Protein AF-A3SS49-F1 (afdb_monomer_lite)

Structure (mmCIF, N/CA/C/O backbone):
data_AF-A3SS49-F1
#
_entry.id   AF-A3SS49-F1
#
loop_
_atom_site.group_PDB
_atom_site.id
_atom_site.type_symbol
_atom_site.label_atom_id
_atom_site.label_alt_id
_atom_site.label_comp_id
_atom_site.label_asym_id
_atom_site.label_entity_id
_atom_site.label_seq_id
_atom_site.pdbx_PDB_ins_code
_atom_site.Cartn_x
_atom_site.Cartn_y
_atom_site.Cartn_z
_atom_site.occupancy
_atom_site.B_iso_or_equiv
_atom_site.auth_seq_id
_atom_site.auth_comp_id
_atom_site.auth_asym_id
_atom_site.auth_atom_id
_atom_site.pdbx_PDB_model_num
ATOM 1 N N . MET A 1 1 ? -11.926 -52.024 57.252 1.00 38.97 1 MET A N 1
ATOM 2 C CA . MET A 1 1 ? -12.610 -52.133 55.948 1.00 38.97 1 MET A CA 1
ATOM 3 C C . MET A 1 1 ? -13.046 -50.718 55.589 1.00 38.97 1 MET A C 1
ATOM 5 O O . MET A 1 1 ? -14.113 -50.313 56.011 1.00 38.97 1 MET A O 1
ATOM 9 N N . THR A 1 2 ? -12.132 -49.807 55.245 1.00 39.81 2 THR A N 1
ATOM 10 C CA . THR A 1 2 ? -11.287 -49.697 54.032 1.00 39.81 2 THR A CA 1
ATOM 11 C C . THR A 1 2 ? -12.094 -49.222 52.824 1.00 39.81 2 THR A C 1
ATOM 13 O O . THR A 1 2 ? -13.063 -49.885 52.478 1.00 39.81 2 THR A O 1
ATOM 16 N N . GLN A 1 3 ? -11.592 -48.141 52.202 1.00 39.91 3 GLN A N 1
ATOM 17 C CA . GLN A 1 3 ? -12.079 -47.348 51.053 1.00 39.91 3 GLN A CA 1
ATOM 18 C C . GLN A 1 3 ? -12.783 -46.056 51.498 1.00 39.91 3 GLN A C 1
ATOM 20 O O . GLN A 1 3 ? -13.995 -46.010 51.639 1.00 39.91 3 GLN A O 1
ATOM 25 N N . ALA A 1 4 ? -12.079 -45.000 51.927 1.00 41.31 4 ALA A N 1
ATOM 26 C CA . ALA A 1 4 ? -10.954 -44.316 51.272 1.00 41.31 4 ALA A CA 1
ATOM 27 C C . ALA A 1 4 ? -11.279 -43.936 49.818 1.00 41.31 4 ALA A C 1
ATOM 29 O O . ALA A 1 4 ? -11.157 -44.760 48.924 1.00 41.31 4 ALA A O 1
ATOM 30 N N . GLN A 1 5 ? -11.723 -42.684 49.659 1.00 47.34 5 GLN A N 1
ATOM 31 C CA . GLN A 1 5 ? -11.405 -41.768 48.561 1.00 47.34 5 GLN A CA 1
ATOM 32 C C . GLN A 1 5 ? -11.129 -42.408 47.190 1.00 47.34 5 GLN A C 1
ATOM 34 O O . GLN A 1 5 ? -9.984 -42.666 46.842 1.00 47.34 5 GLN A O 1
ATOM 39 N N . GLU A 1 6 ? -12.162 -42.495 46.359 1.00 45.25 6 GLU A N 1
ATOM 40 C CA . GLU A 1 6 ? -12.013 -42.295 44.914 1.00 45.25 6 GLU A CA 1
ATOM 41 C C . GLU A 1 6 ? -12.809 -41.046 44.517 1.00 45.25 6 GLU A C 1
ATOM 43 O O . GLU A 1 6 ? -13.725 -41.070 43.701 1.00 45.25 6 GLU A O 1
ATOM 48 N N . THR A 1 7 ? -12.439 -39.900 45.095 1.00 47.12 7 THR A N 1
ATOM 49 C CA . THR A 1 7 ? -12.429 -38.691 44.271 1.00 47.12 7 THR A CA 1
ATOM 50 C C . THR A 1 7 ? -11.248 -38.923 43.351 1.00 47.12 7 THR A C 1
ATOM 52 O O . THR A 1 7 ? -10.110 -38.703 43.760 1.00 47.12 7 THR A O 1
ATOM 55 N N . ALA A 1 8 ? -11.505 -39.532 42.191 1.00 48.09 8 ALA A N 1
ATOM 56 C CA . ALA A 1 8 ? -10.511 -39.654 41.146 1.00 48.09 8 ALA A CA 1
ATOM 57 C C . ALA A 1 8 ? -9.900 -38.266 40.981 1.00 48.09 8 ALA A C 1
ATOM 59 O O . ALA A 1 8 ? -10.594 -37.310 40.631 1.00 48.09 8 ALA A O 1
ATOM 60 N N . ASP A 1 9 ? -8.638 -38.176 41.381 1.00 51.44 9 ASP A N 1
ATOM 61 C CA . ASP A 1 9 ? -7.776 -37.025 41.250 1.00 51.44 9 ASP A CA 1
ATOM 62 C C . ASP A 1 9 ? -7.779 -36.694 39.761 1.00 51.44 9 ASP A C 1
ATOM 64 O O . ASP A 1 9 ? -7.105 -37.337 38.953 1.00 51.44 9 ASP A O 1
ATOM 68 N N . GLN A 1 10 ? -8.669 -35.784 39.365 1.00 55.31 10 GLN A N 1
ATOM 69 C CA . GLN A 1 10 ? -8.680 -35.231 38.030 1.00 55.31 10 GLN A CA 1
ATOM 70 C C . GLN A 1 10 ? -7.446 -34.344 38.014 1.00 55.31 10 GLN A C 1
ATOM 72 O O . GLN A 1 10 ? -7.515 -33.162 38.335 1.00 55.31 10 GLN A O 1
ATOM 77 N N . VAL A 1 11 ? -6.293 -34.970 37.765 1.00 59.56 11 VAL A N 1
ATOM 78 C CA . VAL A 1 11 ? -5.015 -34.302 37.586 1.00 59.56 11 VAL A CA 1
ATOM 79 C C . VAL A 1 11 ? -5.276 -33.240 36.532 1.00 59.56 11 VAL A C 1
ATOM 81 O O . VAL A 1 11 ? -5.450 -33.557 35.354 1.00 59.56 11 VAL A O 1
ATOM 84 N N . VAL A 1 12 ? -5.388 -31.987 36.972 1.00 61.78 12 VAL A N 1
ATOM 85 C CA . VAL A 1 12 ? -5.522 -30.835 36.089 1.00 61.78 12 VAL A CA 1
ATOM 86 C C . VAL A 1 12 ? -4.181 -30.718 35.378 1.00 61.78 12 VAL A C 1
ATOM 88 O O . VAL A 1 12 ? -3.254 -30.055 35.840 1.00 61.78 12 VAL A O 1
ATOM 91 N N . LEU A 1 13 ? -4.050 -31.443 34.268 1.00 59.03 13 LEU A N 1
ATOM 92 C CA . LEU A 1 13 ? -2.977 -31.296 33.298 1.00 59.03 13 LEU A CA 1
ATOM 93 C C . LEU A 1 13 ? -3.238 -29.986 32.556 1.00 59.03 13 LEU A C 1
ATOM 95 O O . LEU A 1 13 ? -3.796 -29.969 31.469 1.00 59.03 13 LEU A O 1
ATOM 99 N N . ALA A 1 14 ? -2.879 -28.895 33.231 1.00 66.00 14 ALA A N 1
ATOM 100 C CA . ALA A 1 14 ? -2.646 -27.572 32.679 1.00 66.00 14 ALA A CA 1
ATOM 101 C C . ALA A 1 14 ? -3.741 -27.070 31.705 1.00 66.00 14 ALA A C 1
ATOM 103 O O . ALA A 1 14 ? -3.552 -26.962 30.494 1.00 66.00 14 ALA A O 1
ATOM 104 N N . GLU A 1 15 ? -4.905 -26.742 32.266 1.00 65.25 15 GLU A N 1
ATOM 105 C CA . GLU A 1 15 ? -6.020 -26.121 31.547 1.00 65.25 15 GLU A CA 1
ATOM 106 C C . GLU A 1 15 ? -5.606 -24.734 31.021 1.00 65.25 15 GLU A C 1
ATOM 108 O O . GLU A 1 15 ? -5.130 -23.886 31.778 1.00 65.25 15 GLU A O 1
ATOM 113 N N . GLY A 1 16 ? -5.735 -24.519 29.709 1.00 67.50 16 GLY A N 1
ATOM 114 C CA . GLY A 1 16 ? -5.328 -23.274 29.051 1.00 67.50 16 GLY A CA 1
ATOM 115 C C . GLY A 1 16 ? -3.843 -23.173 28.675 1.00 67.50 16 GLY A C 1
ATOM 116 O O . GLY A 1 16 ? -3.403 -22.086 28.318 1.00 67.50 16 GLY A O 1
ATOM 117 N N . VAL A 1 17 ? -3.061 -24.264 28.717 1.00 68.38 17 VAL A N 1
ATOM 118 C CA . VAL A 1 17 ? -1.682 -24.257 28.171 1.00 68.38 17 VAL A CA 1
ATOM 119 C C . VAL A 1 17 ? -1.652 -24.101 26.652 1.00 68.38 17 VAL A C 1
ATOM 121 O O . VAL A 1 17 ? -0.745 -23.453 26.135 1.00 68.38 17 VAL A O 1
ATOM 124 N N . ASP A 1 18 ? -2.660 -24.631 25.958 1.00 74.44 18 ASP A N 1
ATOM 125 C CA . ASP A 1 18 ? -2.808 -24.493 24.503 1.00 74.44 18 ASP A CA 1
ATOM 126 C C . ASP A 1 18 ? -3.556 -23.204 24.096 1.00 74.44 18 ASP A C 1
ATOM 128 O O . ASP A 1 18 ? -3.700 -22.917 22.907 1.00 74.44 18 ASP A O 1
ATOM 132 N N . GLU A 1 19 ? -4.034 -22.411 25.064 1.00 75.06 19 GLU A N 1
ATOM 133 C CA . GLU A 1 19 ? -4.675 -21.118 24.803 1.00 75.06 19 GLU A CA 1
ATOM 134 C C . GLU A 1 19 ? -3.595 -20.046 24.624 1.00 75.06 19 GLU A C 1
ATOM 136 O O . GLU A 1 19 ? -3.079 -19.469 25.586 1.00 75.06 19 GLU A O 1
ATOM 141 N N . GLU A 1 20 ? -3.236 -19.767 23.371 1.00 73.88 20 GLU A N 1
ATOM 142 C CA . GLU A 1 20 ? -2.313 -18.679 23.064 1.00 73.88 20 GLU A CA 1
ATOM 143 C C . GLU A 1 20 ? -2.928 -17.328 23.479 1.00 73.88 20 GLU A C 1
ATOM 145 O O . GLU A 1 20 ? -4.015 -16.958 23.011 1.00 73.88 20 GLU A O 1
ATOM 150 N N . PRO A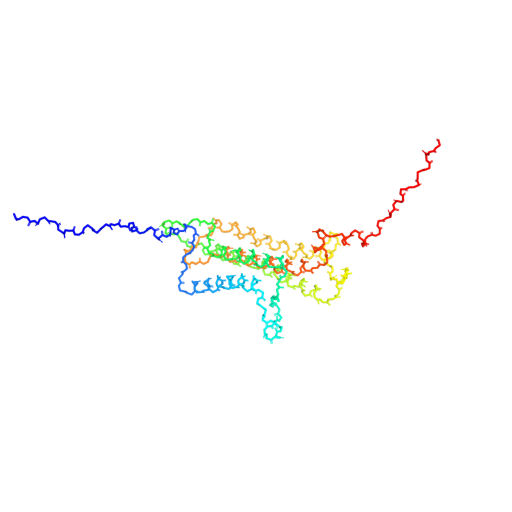 1 21 ? -2.251 -16.546 24.340 1.00 77.12 21 PRO A N 1
ATOM 151 C CA . PRO A 1 21 ? -2.781 -15.273 24.794 1.00 77.12 21 PRO A CA 1
ATOM 152 C C . PRO A 1 21 ? -2.907 -14.309 23.615 1.00 77.12 21 PRO A C 1
ATOM 154 O O . PRO A 1 21 ? -1.923 -13.916 22.991 1.00 77.12 21 PRO A O 1
ATOM 157 N N . VAL A 1 22 ? -4.141 -13.887 23.334 1.00 81.12 22 VAL A N 1
ATOM 158 C CA . VAL A 1 22 ? -4.424 -12.937 22.255 1.00 81.12 22 VAL A CA 1
ATOM 159 C C . VAL A 1 22 ? -3.759 -11.596 22.553 1.00 81.12 22 VAL A C 1
ATOM 161 O O . VAL A 1 22 ? -3.970 -10.990 23.607 1.00 81.12 22 VAL A O 1
ATOM 164 N N . GLU A 1 23 ? -3.028 -11.069 21.576 1.00 87.38 23 GLU A N 1
ATOM 165 C CA . GLU A 1 23 ? -2.333 -9.801 21.706 1.00 87.38 23 GLU A CA 1
ATOM 166 C C . GLU A 1 23 ? -3.324 -8.655 21.941 1.00 87.38 23 GLU A C 1
ATOM 168 O O . GLU A 1 23 ? -4.377 -8.529 21.301 1.00 87.38 23 GLU A O 1
ATOM 173 N N . ARG A 1 24 ? -2.975 -7.761 22.866 1.00 87.56 24 ARG A N 1
ATOM 174 C CA . ARG A 1 24 ? -3.876 -6.701 23.336 1.00 87.56 24 ARG A CA 1
ATOM 175 C C . ARG A 1 24 ? -4.175 -5.623 22.282 1.00 87.56 24 ARG A C 1
ATOM 177 O O . ARG A 1 24 ? -5.122 -4.860 22.446 1.00 87.56 24 ARG A O 1
ATOM 184 N N . ASN A 1 25 ? -3.406 -5.560 21.195 1.00 90.06 25 ASN A N 1
ATOM 185 C CA . ASN A 1 25 ? -3.652 -4.695 20.035 1.00 90.06 25 ASN A CA 1
ATOM 186 C C . ASN A 1 25 ? -4.175 -5.459 18.800 1.00 90.06 25 ASN A C 1
ATOM 188 O O . ASN A 1 25 ? -4.427 -4.839 17.766 1.00 90.06 25 ASN A O 1
ATOM 192 N N . ARG A 1 26 ? -4.361 -6.782 18.882 1.00 91.38 26 ARG A N 1
ATOM 193 C CA . ARG A 1 26 ? -4.929 -7.579 17.790 1.00 91.38 26 ARG A CA 1
ATOM 194 C C . ARG A 1 26 ? -6.439 -7.394 17.711 1.00 91.38 26 ARG A C 1
ATOM 196 O O . ARG A 1 26 ? -7.149 -7.460 18.724 1.00 91.38 26 ARG A O 1
ATOM 203 N N . ARG A 1 27 ? -6.939 -7.187 16.494 1.00 91.12 27 ARG A N 1
ATOM 204 C CA . ARG A 1 27 ? -8.372 -7.127 16.202 1.00 91.12 27 ARG A CA 1
ATOM 205 C C . ARG A 1 27 ? -9.001 -8.509 16.211 1.00 91.12 27 ARG A C 1
ATOM 207 O O . ARG A 1 27 ? -8.418 -9.486 15.749 1.00 91.12 27 ARG A O 1
ATOM 214 N N . LEU A 1 28 ? -10.232 -8.554 16.702 1.00 90.81 28 LEU A N 1
ATOM 215 C CA . LEU A 1 28 ? -11.052 -9.756 16.778 1.00 90.81 28 LEU A CA 1
ATOM 216 C C . LEU A 1 28 ? -12.287 -9.537 15.914 1.00 90.81 28 LEU A C 1
ATOM 218 O O . LEU A 1 28 ? -13.320 -9.052 16.373 1.00 90.81 28 LEU A O 1
ATOM 222 N N . PHE A 1 29 ? -12.131 -9.816 14.623 1.00 89.69 29 PHE A N 1
ATOM 223 C CA . PHE A 1 29 ? -13.201 -9.666 13.648 1.00 89.69 29 PHE A CA 1
ATOM 224 C C . PHE A 1 29 ? -14.286 -10.721 13.843 1.00 89.69 29 PHE A C 1
ATOM 226 O O . PHE A 1 29 ? -14.007 -11.864 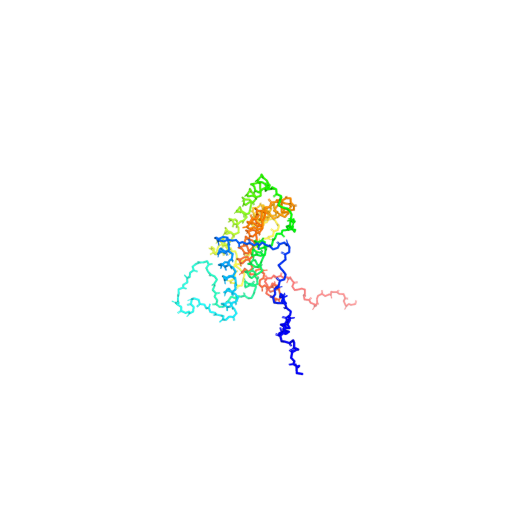14.194 1.00 89.69 29 PHE A O 1
ATOM 233 N N . THR A 1 30 ? -15.526 -10.342 13.550 1.00 88.12 30 THR A N 1
ATOM 234 C CA . THR A 1 30 ? -16.684 -11.237 13.586 1.00 88.12 30 THR A CA 1
ATOM 235 C C . THR A 1 30 ? -17.416 -11.203 12.246 1.00 88.12 30 THR A C 1
ATOM 237 O O . THR A 1 30 ? -17.320 -10.242 11.479 1.00 88.12 30 THR A O 1
ATOM 240 N N . ASN A 1 31 ? -18.184 -12.251 11.943 1.00 90.81 31 ASN A N 1
ATOM 241 C CA . ASN A 1 31 ? -19.064 -12.301 10.772 1.00 90.81 31 ASN A CA 1
ATOM 242 C C . ASN A 1 31 ? -18.322 -12.063 9.433 1.00 90.81 31 ASN A C 1
ATOM 244 O O . ASN A 1 31 ? -17.385 -12.774 9.077 1.00 90.81 31 ASN A O 1
ATOM 248 N N . LYS A 1 32 ? -18.759 -11.058 8.661 1.00 91.12 32 LYS A N 1
ATOM 249 C CA . LYS A 1 32 ? -18.263 -10.767 7.308 1.00 91.12 32 LYS A CA 1
ATOM 250 C C . LYS A 1 32 ? -16.843 -10.199 7.292 1.00 91.12 32 LYS A C 1
ATOM 252 O O . LYS A 1 32 ? -16.099 -10.501 6.365 1.00 91.12 32 LYS A O 1
ATOM 257 N N . SER A 1 33 ? -16.461 -9.390 8.286 1.00 87.75 33 SER A N 1
ATOM 258 C CA . SER A 1 33 ? -15.097 -8.846 8.355 1.00 87.75 33 SER A CA 1
ATOM 259 C C . SER A 1 33 ? -14.083 -9.953 8.630 1.00 87.75 33 SER A C 1
ATOM 261 O O . SER A 1 33 ? -13.007 -9.939 8.041 1.00 87.75 33 SER A O 1
ATOM 263 N N . TYR A 1 34 ? -14.460 -10.960 9.424 1.00 90.25 34 TYR A N 1
ATOM 264 C CA . TYR A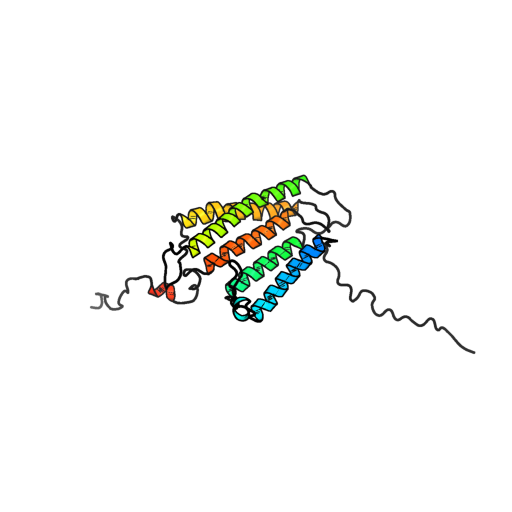 1 34 ? -13.655 -12.165 9.611 1.00 90.25 34 TYR A CA 1
ATOM 265 C C . TYR A 1 34 ? -13.452 -12.910 8.288 1.00 90.25 34 TYR A C 1
ATOM 267 O O . TYR A 1 34 ? -12.314 -13.175 7.914 1.00 90.25 34 TYR A O 1
ATOM 275 N N . LEU A 1 35 ? -14.531 -13.176 7.543 1.00 92.44 35 LEU A N 1
ATOM 276 C CA . LEU A 1 35 ? -14.439 -13.872 6.255 1.00 92.44 35 LEU A CA 1
ATOM 277 C C . LEU A 1 35 ? -13.562 -13.112 5.248 1.00 92.44 35 LEU A C 1
ATOM 279 O O . LEU A 1 35 ? -12.772 -13.723 4.536 1.00 92.44 35 LEU A O 1
ATOM 283 N N . PHE A 1 36 ? -13.675 -11.783 5.209 1.00 93.31 36 PHE A N 1
ATOM 284 C CA . PHE A 1 36 ? -12.847 -10.934 4.355 1.00 93.31 36 PHE A CA 1
ATOM 285 C C . PHE A 1 36 ? -11.355 -11.052 4.693 1.00 93.31 36 PHE A C 1
ATOM 287 O O . PHE A 1 36 ? -10.536 -11.283 3.806 1.00 93.31 36 PHE A O 1
ATOM 294 N N . VAL A 1 37 ? -10.997 -10.937 5.974 1.00 92.69 37 VAL A N 1
ATOM 295 C CA . VAL A 1 37 ? -9.599 -11.047 6.417 1.00 92.69 37 VAL A CA 1
ATOM 296 C C . VAL A 1 37 ? -9.065 -12.456 6.206 1.00 92.69 37 VAL A C 1
ATOM 298 O O . VAL A 1 37 ? -7.947 -12.606 5.722 1.00 92.69 37 VAL A O 1
ATOM 301 N N . ALA A 1 38 ? -9.871 -13.479 6.499 1.00 93.06 38 ALA A N 1
ATOM 302 C CA . ALA A 1 38 ? -9.527 -14.868 6.229 1.00 93.06 38 ALA A CA 1
ATOM 303 C C . ALA A 1 38 ? -9.237 -15.079 4.738 1.00 93.06 38 ALA A C 1
ATOM 305 O O . ALA A 1 38 ? -8.199 -15.634 4.400 1.00 93.06 38 ALA A O 1
ATOM 306 N N . ALA A 1 39 ? -10.080 -14.556 3.842 1.00 93.94 39 ALA A N 1
ATOM 307 C CA . ALA A 1 39 ? -9.873 -14.669 2.401 1.00 93.94 39 ALA A CA 1
ATOM 308 C C . ALA A 1 39 ? -8.563 -14.011 1.935 1.00 93.94 39 ALA A C 1
ATOM 310 O O . ALA A 1 39 ? -7.817 -14.618 1.166 1.00 93.94 39 ALA A O 1
ATOM 311 N N . ILE A 1 40 ? -8.242 -12.802 2.414 1.00 93.38 40 ILE A N 1
ATOM 312 C CA . ILE A 1 40 ? -6.982 -12.128 2.052 1.00 93.38 40 ILE A CA 1
ATOM 313 C C . ILE A 1 40 ? -5.777 -12.856 2.660 1.00 93.38 40 ILE A C 1
ATOM 315 O O . ILE A 1 40 ? -4.766 -13.015 1.981 1.00 93.38 40 ILE A O 1
ATOM 319 N N . ALA A 1 41 ? -5.872 -13.346 3.899 1.00 93.50 41 ALA A N 1
ATOM 320 C CA . ALA A 1 41 ? -4.814 -14.136 4.528 1.00 93.50 41 ALA A CA 1
ATOM 321 C C . ALA A 1 41 ? -4.567 -15.454 3.777 1.00 93.50 41 ALA A C 1
ATOM 323 O O . ALA A 1 41 ? -3.419 -15.812 3.516 1.00 93.50 41 ALA A O 1
ATOM 324 N N . THR A 1 42 ? -5.633 -16.136 3.351 1.00 93.56 42 THR A N 1
ATOM 325 C CA . THR A 1 42 ? -5.542 -17.310 2.480 1.00 93.56 42 THR A CA 1
ATOM 326 C C . THR A 1 42 ? -4.886 -16.950 1.153 1.00 93.56 42 THR A C 1
ATOM 328 O O . THR A 1 42 ? -3.967 -17.646 0.740 1.00 93.56 42 THR A O 1
ATOM 331 N N . LEU A 1 43 ? -5.278 -15.851 0.502 1.00 90.31 43 LEU A N 1
ATOM 332 C CA . LEU A 1 43 ? -4.657 -15.410 -0.751 1.00 90.31 43 LEU A CA 1
ATOM 333 C C . LEU A 1 43 ? -3.164 -15.087 -0.577 1.00 90.31 43 LEU A C 1
ATOM 335 O O . LEU A 1 43 ? -2.342 -15.444 -1.423 1.00 90.31 43 LEU A O 1
ATOM 339 N N . TYR A 1 44 ? -2.799 -14.450 0.533 1.00 91.38 44 TYR A N 1
ATOM 340 C CA . TYR A 1 44 ? -1.413 -14.163 0.887 1.00 91.38 44 TYR A CA 1
ATOM 341 C C . TYR A 1 44 ? -0.606 -15.455 1.074 1.00 91.38 44 TYR A C 1
ATOM 343 O O . TYR A 1 44 ? 0.452 -15.609 0.460 1.00 91.38 44 TYR A O 1
ATOM 351 N N . ALA A 1 45 ? -1.129 -16.425 1.828 1.00 90.25 45 ALA A N 1
ATOM 352 C CA . ALA A 1 45 ? -0.504 -17.736 2.006 1.00 90.25 45 ALA A CA 1
ATOM 353 C C . ALA A 1 45 ? -0.403 -18.517 0.682 1.00 90.25 45 ALA A C 1
ATOM 355 O O . ALA A 1 45 ? 0.647 -19.074 0.364 1.00 90.25 45 ALA A O 1
ATOM 356 N N . LEU A 1 46 ? -1.456 -18.493 -0.141 1.00 86.81 46 LEU A N 1
ATOM 357 C CA . LEU A 1 46 ? -1.450 -19.088 -1.478 1.00 86.81 46 LEU A CA 1
ATOM 358 C C . LEU A 1 46 ? -0.369 -18.467 -2.356 1.00 86.81 46 LEU A C 1
ATOM 360 O O . LEU A 1 46 ? 0.331 -19.196 -3.045 1.00 86.81 46 LEU A O 1
ATOM 364 N N . THR A 1 47 ? -0.173 -17.150 -2.292 1.00 84.00 47 THR A N 1
ATOM 365 C CA . THR A 1 47 ? 0.894 -16.475 -3.045 1.00 84.00 47 THR A CA 1
ATOM 366 C C . THR A 1 47 ? 2.275 -17.025 -2.677 1.00 84.00 47 THR A C 1
ATOM 368 O O . THR A 1 47 ? 3.104 -17.201 -3.563 1.00 84.00 47 THR A O 1
ATOM 371 N N . HIS A 1 48 ? 2.521 -17.370 -1.407 1.00 83.62 48 HIS A N 1
ATOM 372 C CA . HIS A 1 48 ? 3.784 -18.004 -0.997 1.00 83.62 48 HIS A CA 1
ATOM 373 C C . HIS A 1 48 ? 3.928 -19.389 -1.602 1.00 83.62 48 HIS A C 1
ATOM 375 O O . HIS A 1 48 ? 4.959 -19.702 -2.191 1.00 83.62 48 HIS A O 1
ATOM 381 N N . MET A 1 49 ? 2.885 -20.207 -1.469 1.00 82.88 49 MET A N 1
ATOM 382 C CA . MET A 1 49 ? 2.899 -21.575 -1.971 1.00 82.88 49 MET A CA 1
ATOM 383 C C . MET A 1 49 ? 3.067 -21.592 -3.490 1.00 82.88 49 MET A C 1
ATOM 385 O O . MET A 1 49 ? 3.946 -22.275 -3.997 1.00 82.88 49 MET A O 1
ATOM 389 N N . ILE A 1 50 ? 2.288 -20.801 -4.222 1.00 78.12 50 ILE A N 1
ATOM 390 C CA . ILE A 1 50 ? 2.322 -20.743 -5.686 1.00 78.12 50 ILE A CA 1
ATOM 391 C C . ILE A 1 50 ? 3.676 -20.223 -6.180 1.00 78.12 50 ILE A C 1
ATOM 393 O O . ILE A 1 50 ? 4.270 -20.831 -7.070 1.00 78.12 50 ILE A O 1
ATOM 397 N N . ALA A 1 51 ? 4.196 -19.148 -5.577 1.00 71.00 51 ALA A N 1
ATOM 398 C CA . ALA A 1 51 ? 5.468 -18.564 -5.991 1.00 71.00 51 ALA A CA 1
ATOM 399 C C . ALA A 1 51 ? 6.658 -19.496 -5.730 1.00 71.00 51 ALA A C 1
ATOM 401 O O . ALA A 1 51 ? 7.521 -19.631 -6.593 1.00 71.00 51 ALA A O 1
ATOM 402 N N . LEU A 1 52 ? 6.696 -20.160 -4.569 1.00 68.69 52 LEU A N 1
ATOM 403 C CA . LEU A 1 52 ? 7.789 -21.066 -4.201 1.00 68.69 52 LEU A CA 1
ATOM 404 C C . LEU A 1 52 ? 7.728 -22.404 -4.949 1.00 68.69 52 LEU A C 1
ATOM 406 O O . LEU A 1 52 ? 8.771 -22.991 -5.217 1.00 68.69 52 LEU A O 1
ATOM 410 N N . ASN A 1 53 ? 6.530 -22.876 -5.312 1.00 70.38 53 ASN A N 1
ATOM 411 C CA . ASN A 1 53 ? 6.345 -24.116 -6.075 1.00 70.38 53 ASN A CA 1
ATOM 412 C C . ASN A 1 53 ? 6.334 -23.895 -7.601 1.00 70.38 53 ASN A C 1
ATOM 414 O O . ASN A 1 53 ? 6.166 -24.854 -8.350 1.00 70.38 53 ASN A O 1
ATOM 418 N N . GLY A 1 54 ? 6.499 -22.652 -8.074 1.00 63.03 54 GLY A N 1
ATOM 419 C CA . GLY A 1 54 ? 6.587 -22.325 -9.501 1.00 63.03 54 GLY A CA 1
ATOM 420 C C . GLY A 1 54 ? 5.319 -22.633 -10.305 1.00 63.03 54 GLY A C 1
ATOM 421 O O . GLY A 1 54 ? 5.396 -22.836 -11.513 1.00 63.03 54 GLY A O 1
ATOM 422 N N . VAL A 1 55 ? 4.152 -22.693 -9.657 1.00 64.44 55 VAL A N 1
ATOM 423 C CA . VAL A 1 55 ? 2.897 -23.058 -10.327 1.00 64.44 55 VAL A CA 1
ATOM 424 C C . VAL A 1 55 ? 2.392 -21.862 -11.130 1.00 64.44 55 VAL A C 1
ATOM 426 O O . VAL A 1 55 ? 1.891 -20.887 -10.576 1.00 64.44 55 VAL A O 1
ATOM 429 N N . SER A 1 56 ? 2.512 -21.926 -12.453 1.00 64.69 56 SER A N 1
ATOM 430 C CA . SER A 1 56 ? 2.036 -20.875 -13.350 1.00 64.69 56 SER A CA 1
ATOM 431 C C . SER A 1 56 ? 0.746 -21.287 -14.038 1.00 64.69 56 SER A C 1
ATOM 433 O O . SER A 1 56 ? 0.688 -22.300 -14.735 1.00 64.69 56 SER A O 1
ATOM 435 N N . ILE A 1 57 ? -0.287 -20.450 -13.912 1.00 64.38 57 ILE A N 1
ATOM 436 C CA . ILE A 1 57 ? -1.543 -20.613 -14.660 1.00 64.38 57 ILE A CA 1
ATOM 437 C C . ILE A 1 57 ? -1.251 -20.628 -16.164 1.00 64.38 57 ILE A C 1
ATOM 439 O O . ILE A 1 57 ? -1.858 -21.406 -16.897 1.00 64.38 57 ILE A O 1
ATOM 443 N N . ARG A 1 58 ? -0.275 -19.832 -16.619 1.00 60.31 58 ARG A N 1
ATOM 444 C CA . ARG A 1 58 ? 0.163 -19.808 -18.016 1.00 60.31 58 ARG A CA 1
ATOM 445 C C . ARG A 1 58 ? 0.776 -21.140 -18.445 1.00 60.31 58 ARG A C 1
ATOM 447 O O . ARG A 1 58 ? 0.439 -21.616 -19.522 1.00 60.31 58 ARG A O 1
ATOM 454 N N . ASP A 1 59 ? 1.622 -21.745 -17.617 1.00 64.69 59 ASP A N 1
ATOM 455 C CA . ASP A 1 59 ? 2.294 -23.002 -17.974 1.00 64.69 59 ASP A CA 1
ATOM 456 C C . ASP A 1 59 ? 1.316 -24.182 -17.986 1.00 64.69 59 ASP A C 1
ATOM 458 O O . ASP A 1 59 ? 1.479 -25.117 -18.763 1.00 64.69 59 ASP A O 1
ATOM 462 N N . TRP A 1 60 ? 0.272 -24.127 -17.155 1.00 65.38 60 TRP A N 1
ATOM 463 C CA . TRP A 1 60 ? -0.732 -25.190 -17.066 1.00 65.38 60 TRP A CA 1
ATOM 464 C C . TRP A 1 60 ? -1.890 -25.037 -18.054 1.00 65.38 60 TRP A C 1
ATOM 466 O O . TRP A 1 60 ? -2.451 -26.036 -18.494 1.00 65.38 60 TRP A O 1
ATOM 476 N N . THR A 1 61 ? -2.280 -23.805 -18.392 1.00 67.94 61 THR A N 1
ATOM 477 C CA . THR A 1 61 ? -3.504 -23.539 -19.176 1.00 67.94 61 THR A CA 1
ATOM 478 C C . THR A 1 61 ? -3.248 -22.823 -20.499 1.00 67.94 61 THR A C 1
ATOM 480 O O . THR A 1 61 ? -4.143 -22.749 -21.334 1.00 67.94 61 THR A O 1
ATOM 483 N N . GLY A 1 62 ? -2.052 -22.265 -20.707 1.00 65.50 62 GLY A N 1
ATOM 484 C CA . GLY A 1 62 ? -1.729 -21.425 -21.865 1.00 65.50 62 GLY A CA 1
ATOM 485 C C . GLY A 1 62 ? -2.399 -20.044 -21.858 1.00 65.50 62 GLY A C 1
ATOM 486 O O . GLY A 1 62 ? -2.145 -19.241 -22.755 1.00 65.50 62 GLY A O 1
ATOM 487 N N . ILE A 1 63 ? -3.232 -19.735 -20.857 1.00 68.88 63 ILE A N 1
ATOM 488 C CA . ILE A 1 63 ? -3.984 -18.479 -20.769 1.00 68.88 63 ILE A CA 1
ATOM 489 C C . ILE A 1 63 ? -3.116 -17.410 -20.099 1.00 68.88 63 ILE A C 1
ATOM 491 O O . ILE A 1 63 ? -2.618 -17.594 -18.988 1.00 68.88 63 ILE A O 1
ATOM 495 N N . ASN A 1 64 ? -2.956 -16.266 -20.770 1.00 63.12 64 ASN A N 1
ATOM 496 C CA . ASN A 1 64 ? -2.306 -15.086 -20.207 1.00 63.12 64 ASN A CA 1
ATOM 497 C C . ASN A 1 64 ? -3.374 -14.104 -19.717 1.00 63.12 64 ASN A C 1
ATOM 499 O O . ASN A 1 64 ? -4.104 -13.529 -20.524 1.00 63.12 64 ASN A O 1
ATOM 503 N N . ILE A 1 65 ? -3.475 -13.931 -18.401 1.00 64.44 65 ILE A N 1
ATOM 504 C CA . ILE A 1 65 ? -4.403 -12.978 -17.794 1.00 64.44 65 ILE A CA 1
ATOM 505 C C . ILE A 1 65 ? -3.642 -11.661 -17.586 1.00 64.44 65 ILE A C 1
ATOM 507 O O . ILE A 1 65 ? -2.681 -11.641 -16.811 1.00 64.44 65 ILE A O 1
ATOM 511 N N . PRO A 1 66 ? -4.051 -10.559 -18.243 1.00 60.97 66 PRO A N 1
ATOM 512 C CA . PRO A 1 66 ? -3.445 -9.252 -18.018 1.00 60.97 66 PRO A CA 1
ATOM 513 C C . PRO A 1 66 ? -3.496 -8.888 -16.530 1.00 60.97 66 PRO A C 1
ATOM 515 O O . PRO A 1 66 ? -4.499 -9.152 -15.872 1.00 60.97 66 PRO A O 1
ATOM 518 N N . LEU A 1 67 ? -2.438 -8.253 -16.013 1.00 60.34 67 LEU A N 1
ATOM 519 C CA . LEU A 1 67 ? -2.296 -7.816 -14.612 1.00 60.34 67 LEU A CA 1
ATOM 520 C C . LEU A 1 67 ? -2.003 -8.925 -13.579 1.00 60.34 67 LEU A C 1
ATOM 522 O O . LEU A 1 67 ? -1.641 -8.590 -12.451 1.00 60.34 67 LEU A O 1
ATOM 526 N N . LEU A 1 68 ? -2.097 -10.217 -13.928 1.00 60.81 68 LEU A N 1
ATOM 527 C CA . LEU A 1 68 ? -1.635 -11.281 -13.030 1.00 60.81 68 LEU A CA 1
ATOM 528 C C . LEU A 1 68 ? -0.122 -11.512 -13.172 1.00 60.81 68 LEU A C 1
ATOM 530 O O . LEU A 1 68 ? 0.396 -11.518 -14.293 1.00 60.81 68 LEU A O 1
ATOM 534 N N . PRO A 1 69 ? 0.602 -11.724 -12.055 1.00 61.78 69 PRO A N 1
ATOM 535 C CA . PRO A 1 69 ? 2.002 -12.102 -12.119 1.00 61.78 69 PRO A CA 1
ATOM 536 C C . PRO A 1 69 ? 2.156 -13.443 -12.839 1.00 61.78 69 PRO A C 1
ATOM 538 O O . PRO A 1 69 ? 1.397 -14.388 -12.618 1.00 61.78 69 PRO A O 1
ATOM 541 N N . THR A 1 70 ? 3.159 -13.517 -13.710 1.00 65.38 70 THR A N 1
ATOM 542 C CA . THR A 1 70 ? 3.569 -14.774 -14.334 1.00 65.38 70 THR A CA 1
ATOM 543 C C . THR A 1 70 ? 4.550 -15.477 -13.408 1.00 65.38 70 THR A C 1
ATOM 545 O O . T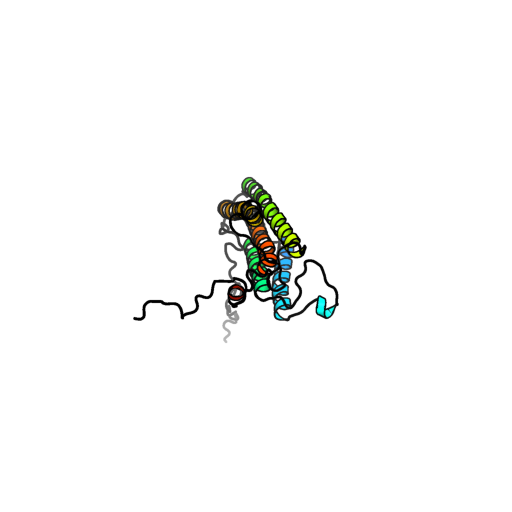HR A 1 70 ? 5.459 -14.849 -12.864 1.00 65.38 70 THR A O 1
ATOM 548 N N . PHE A 1 71 ? 4.336 -16.772 -13.194 1.00 64.81 71 PHE A N 1
ATOM 549 C CA . PHE A 1 71 ? 5.242 -17.608 -12.416 1.00 64.81 71 PHE A CA 1
ATOM 550 C C . PHE A 1 71 ? 6.126 -18.420 -13.377 1.00 64.81 71 PHE A C 1
ATOM 552 O O . PHE A 1 71 ? 5.638 -18.770 -14.455 1.00 64.81 71 PHE A O 1
ATOM 559 N N . PRO A 1 72 ? 7.400 -18.695 -13.032 1.00 61.56 72 PRO A N 1
ATOM 560 C CA . PRO A 1 72 ? 8.119 -18.246 -11.834 1.00 61.56 72 PRO A CA 1
ATOM 561 C C . PRO A 1 72 ? 8.414 -16.733 -11.852 1.00 61.56 72 PRO A C 1
ATOM 563 O O . PRO A 1 72 ? 8.890 -16.189 -12.846 1.00 61.56 72 PRO A O 1
ATOM 566 N N . MET A 1 73 ? 8.119 -16.047 -10.742 1.00 69.00 73 MET A N 1
ATOM 567 C CA . MET A 1 73 ? 8.397 -14.615 -10.595 1.00 69.00 73 MET A CA 1
ATOM 568 C C . MET A 1 73 ? 9.877 -14.384 -10.288 1.00 69.00 73 MET A C 1
ATOM 570 O O . MET A 1 73 ? 10.506 -15.171 -9.582 1.00 69.00 73 MET A O 1
ATOM 574 N N . GLU A 1 74 ? 10.417 -13.255 -10.743 1.00 76.81 74 GLU A N 1
ATOM 575 C CA . GLU A 1 74 ? 11.726 -12.796 -10.286 1.00 76.81 74 GLU A CA 1
ATOM 576 C C . GLU A 1 74 ? 11.696 -12.521 -8.760 1.00 76.81 74 GLU A C 1
ATOM 578 O O . GLU A 1 74 ? 10.680 -12.106 -8.190 1.00 76.81 74 GLU A O 1
ATOM 583 N N . THR A 1 75 ? 12.808 -12.821 -8.082 1.00 79.06 75 THR A N 1
ATOM 584 C CA . THR A 1 75 ? 12.924 -12.804 -6.616 1.00 79.06 75 THR A CA 1
ATOM 585 C C . THR A 1 75 ? 12.627 -11.448 -5.967 1.00 79.06 75 THR A C 1
ATOM 587 O O . THR A 1 75 ? 12.018 -11.418 -4.896 1.00 79.06 75 THR A O 1
ATOM 590 N N . TRP A 1 76 ? 13.003 -10.326 -6.583 1.00 80.12 76 TRP A N 1
ATOM 591 C CA . TRP A 1 76 ? 12.619 -8.985 -6.143 1.00 80.12 76 TRP A CA 1
ATOM 592 C C . TRP A 1 76 ? 11.133 -8.721 -6.322 1.00 80.12 76 TRP A C 1
ATOM 594 O O . TRP A 1 76 ? 10.504 -8.229 -5.385 1.00 80.12 76 TRP A O 1
ATOM 604 N N . ASN A 1 77 ? 10.550 -9.092 -7.461 1.00 83.31 77 ASN A N 1
ATOM 605 C CA . ASN A 1 77 ? 9.108 -8.944 -7.673 1.00 83.31 77 ASN A CA 1
ATOM 606 C C . ASN A 1 77 ? 8.308 -9.730 -6.625 1.00 83.31 77 ASN A C 1
ATOM 608 O O . ASN A 1 77 ? 7.358 -9.200 -6.045 1.00 83.31 77 ASN A O 1
ATOM 612 N N . PHE A 1 78 ? 8.737 -10.956 -6.311 1.00 84.12 78 PHE A N 1
ATOM 613 C CA . PHE A 1 78 ? 8.158 -11.734 -5.217 1.00 84.12 78 PHE A CA 1
ATOM 614 C C . PHE A 1 78 ? 8.294 -11.017 -3.867 1.00 84.12 78 PHE A C 1
ATOM 616 O O . PHE A 1 78 ? 7.302 -10.862 -3.157 1.00 84.12 78 PHE A O 1
ATOM 623 N N . ARG A 1 79 ? 9.493 -10.528 -3.518 1.00 87.75 79 ARG A N 1
ATOM 624 C CA . ARG A 1 79 ? 9.733 -9.806 -2.254 1.00 87.75 79 ARG A CA 1
ATOM 625 C C . ARG A 1 79 ? 8.866 -8.555 -2.125 1.00 87.75 79 ARG A C 1
ATOM 627 O O . ARG A 1 79 ? 8.334 -8.311 -1.047 1.00 87.75 79 ARG A O 1
ATOM 634 N N . ILE A 1 80 ? 8.693 -7.787 -3.200 1.00 89.81 80 ILE A N 1
ATOM 635 C CA . ILE A 1 80 ? 7.854 -6.581 -3.206 1.00 89.81 80 ILE A CA 1
ATOM 636 C C . ILE A 1 80 ? 6.397 -6.943 -2.893 1.00 89.81 80 ILE A C 1
ATOM 638 O O . ILE A 1 80 ? 5.804 -6.351 -1.991 1.00 89.81 80 ILE A O 1
ATOM 642 N N . VAL A 1 81 ? 5.836 -7.940 -3.588 1.00 89.44 81 VAL A N 1
ATOM 643 C CA . VAL A 1 81 ? 4.456 -8.402 -3.352 1.00 89.44 81 VAL A CA 1
ATOM 644 C C . VAL A 1 81 ? 4.303 -8.981 -1.945 1.00 89.44 81 VAL A C 1
ATOM 646 O O . VAL A 1 81 ? 3.343 -8.660 -1.250 1.00 89.44 81 VAL A O 1
ATOM 649 N N . HIS A 1 82 ? 5.268 -9.786 -1.496 1.00 91.25 82 HIS A N 1
ATOM 650 C CA . HIS A 1 82 ? 5.276 -10.390 -0.168 1.00 91.25 82 HIS A CA 1
ATOM 651 C C . HIS A 1 82 ? 5.282 -9.337 0.950 1.00 91.25 82 HIS A C 1
ATOM 653 O O . HIS A 1 82 ? 4.433 -9.382 1.837 1.00 91.25 82 HIS A O 1
ATOM 659 N N . VAL A 1 83 ? 6.210 -8.376 0.913 1.00 94.75 83 VAL A N 1
ATOM 660 C CA . VAL A 1 83 ? 6.323 -7.343 1.955 1.00 94.75 83 VAL A CA 1
ATOM 661 C C . VAL A 1 83 ? 5.108 -6.419 1.932 1.00 94.75 83 VAL A C 1
ATOM 663 O O . VAL A 1 83 ? 4.554 -6.110 2.983 1.00 94.75 83 VAL A O 1
ATOM 666 N N . SER A 1 84 ? 4.644 -6.019 0.747 1.00 95.56 84 SER A N 1
ATOM 667 C CA . SER A 1 84 ? 3.437 -5.198 0.608 1.00 95.56 84 SER A CA 1
ATOM 668 C C . SER A 1 84 ? 2.194 -5.908 1.152 1.00 95.56 84 SER A C 1
ATOM 670 O O . SER A 1 84 ? 1.443 -5.321 1.931 1.00 95.56 84 SER A O 1
ATOM 672 N N . GLY A 1 85 ? 2.016 -7.192 0.822 1.00 94.06 85 GLY A N 1
ATOM 673 C CA . GLY A 1 85 ? 0.920 -8.010 1.340 1.00 94.06 85 GLY A CA 1
ATOM 674 C C . GLY A 1 85 ? 0.984 -8.193 2.857 1.00 94.06 85 GLY A C 1
ATOM 675 O O . GLY A 1 85 ? -0.040 -8.062 3.528 1.00 94.06 85 GLY A O 1
ATOM 676 N N . ALA A 1 86 ? 2.184 -8.415 3.405 1.00 95.75 86 ALA A N 1
ATOM 677 C CA . ALA A 1 86 ? 2.406 -8.520 4.847 1.00 95.75 86 ALA A CA 1
ATOM 678 C C . ALA A 1 86 ? 2.034 -7.220 5.567 1.00 95.75 86 ALA A C 1
ATOM 680 O O . ALA A 1 86 ? 1.344 -7.252 6.582 1.00 95.75 86 ALA A O 1
ATOM 681 N N . LEU A 1 87 ? 2.453 -6.073 5.022 1.00 96.62 87 LEU A N 1
ATOM 682 C CA . LEU A 1 87 ? 2.138 -4.757 5.573 1.00 96.62 87 LEU A CA 1
ATOM 683 C C . LEU A 1 87 ? 0.635 -4.481 5.528 1.00 96.62 87 LEU A C 1
ATOM 685 O O . LEU A 1 87 ? 0.060 -4.101 6.543 1.00 96.62 87 LEU A O 1
ATOM 689 N N . ALA A 1 88 ? -0.015 -4.716 4.386 1.00 96.38 88 ALA A N 1
ATOM 690 C CA . ALA A 1 88 ? -1.451 -4.498 4.245 1.00 96.38 88 ALA A CA 1
ATOM 691 C C . ALA A 1 88 ? -2.258 -5.351 5.237 1.00 96.38 88 ALA A C 1
ATOM 693 O O . ALA A 1 88 ? -3.110 -4.822 5.950 1.00 96.38 88 ALA A O 1
ATOM 694 N N . LEU A 1 89 ? -1.956 -6.649 5.344 1.00 95.12 89 LEU A N 1
ATOM 695 C CA . LEU A 1 89 ? -2.589 -7.525 6.334 1.00 95.12 89 LEU A CA 1
ATOM 696 C C . LEU A 1 89 ? -2.263 -7.111 7.770 1.00 95.12 89 LEU A C 1
ATOM 698 O O . LEU A 1 89 ? -3.158 -7.102 8.612 1.00 95.12 89 LEU A O 1
ATOM 702 N N . GLY A 1 90 ? -1.012 -6.741 8.044 1.00 95.12 90 GLY A N 1
ATOM 703 C CA . GLY A 1 90 ? -0.560 -6.293 9.356 1.00 95.12 90 GLY A CA 1
ATOM 704 C C . GLY A 1 90 ? -1.338 -5.076 9.849 1.00 95.12 90 GLY A C 1
ATOM 705 O O . GLY A 1 90 ? -1.882 -5.118 10.951 1.00 95.12 90 GLY A O 1
ATOM 706 N N . PHE A 1 91 ? -1.478 -4.040 9.015 1.00 95.62 91 PHE A N 1
ATOM 707 C CA . PHE A 1 91 ? -2.276 -2.857 9.352 1.00 95.62 91 PHE A CA 1
ATOM 708 C C . PHE A 1 91 ? -3.746 -3.212 9.593 1.00 95.62 91 PHE A C 1
ATOM 710 O O . PHE A 1 91 ? -4.353 -2.740 10.551 1.00 95.62 91 PHE A O 1
ATOM 717 N N . LEU A 1 92 ? -4.329 -4.094 8.778 1.00 94.62 92 LEU A N 1
ATOM 718 C CA . LEU A 1 92 ? -5.719 -4.503 8.971 1.00 94.62 92 LEU A CA 1
ATOM 719 C C . LEU A 1 92 ? -5.918 -5.311 10.263 1.00 94.62 92 LEU A C 1
ATOM 721 O O . LEU A 1 92 ? -6.914 -5.101 10.953 1.00 94.62 92 LEU A O 1
ATOM 725 N N . LEU A 1 93 ? -4.993 -6.204 10.620 1.00 93.81 93 LEU A N 1
ATOM 726 C CA . LEU A 1 93 ? -5.108 -7.111 11.771 1.00 93.81 93 LEU A CA 1
ATOM 727 C C . LEU A 1 93 ? -4.745 -6.468 13.113 1.00 93.81 93 LEU A C 1
ATOM 729 O O . LEU A 1 93 ? -5.352 -6.807 14.132 1.00 93.81 93 LEU A O 1
ATOM 733 N N . PHE A 1 94 ? -3.784 -5.547 13.129 1.00 92.75 94 PHE A N 1
ATOM 734 C CA . PHE A 1 94 ? -3.242 -4.967 14.354 1.00 92.75 94 PHE A CA 1
ATOM 735 C C . PHE A 1 94 ? -3.513 -3.471 14.425 1.00 92.75 94 PHE A C 1
ATOM 737 O O . PHE A 1 94 ? -3.257 -2.726 13.485 1.00 92.75 94 PHE A O 1
ATOM 744 N N . ALA A 1 95 ? -4.021 -3.025 15.569 1.00 90.69 95 ALA A N 1
ATOM 745 C CA . ALA A 1 95 ? -4.217 -1.612 15.835 1.00 90.69 95 ALA A CA 1
ATOM 746 C C . ALA A 1 95 ? -2.899 -0.946 16.258 1.00 90.69 95 ALA A C 1
ATOM 748 O O . ALA A 1 95 ? -2.075 -1.536 16.964 1.00 90.69 95 ALA A O 1
ATOM 749 N N . ALA A 1 96 ? -2.748 0.333 15.903 1.00 87.19 96 ALA A N 1
ATOM 750 C CA . ALA A 1 96 ? -1.622 1.169 16.329 1.00 87.19 96 ALA A CA 1
ATOM 751 C C . ALA A 1 96 ? -1.553 1.378 17.857 1.00 87.19 96 ALA A C 1
ATOM 753 O O . ALA A 1 96 ? -0.523 1.796 18.385 1.00 87.19 96 ALA A O 1
ATOM 754 N N . ARG A 1 97 ? -2.650 1.108 18.576 1.00 88.44 97 ARG A N 1
ATOM 755 C CA . ARG A 1 97 ? -2.768 1.242 20.033 1.00 88.44 97 ARG A CA 1
ATOM 756 C C . ARG A 1 97 ? -3.360 -0.019 20.650 1.00 88.44 97 ARG A C 1
ATOM 758 O O . ARG A 1 97 ? -4.061 -0.781 19.990 1.00 88.44 97 ARG A O 1
ATOM 765 N N . LEU A 1 98 ? -3.105 -0.204 21.942 1.00 87.88 98 LEU A N 1
ATOM 766 C CA . LEU A 1 98 ? -3.735 -1.259 22.728 1.00 87.88 98 LEU A CA 1
ATOM 767 C C . LEU A 1 98 ? -5.218 -0.943 22.938 1.00 87.88 98 LEU A C 1
ATOM 769 O O . LEU A 1 98 ? -5.579 0.209 23.201 1.00 87.88 98 LEU A O 1
ATOM 773 N N . PHE A 1 99 ? -6.067 -1.967 22.860 1.00 86.81 99 PHE A N 1
ATOM 774 C CA . PHE A 1 99 ? -7.478 -1.803 23.186 1.00 86.81 99 PHE A CA 1
ATOM 775 C C . PHE A 1 99 ? -7.641 -1.598 24.704 1.00 86.81 99 PHE A C 1
ATOM 777 O O . PHE A 1 99 ? -7.034 -2.340 25.485 1.00 86.81 99 PHE A O 1
ATOM 784 N N . PRO A 1 100 ? -8.407 -0.579 25.136 1.00 84.12 100 PRO A N 1
ATOM 785 C CA . PRO A 1 100 ? -8.680 -0.352 26.549 1.00 84.12 100 PRO A CA 1
ATOM 786 C C . PRO A 1 100 ? -9.604 -1.443 27.104 1.00 84.12 100 PRO A C 1
ATOM 788 O O . PRO A 1 100 ? -10.444 -1.973 26.381 1.00 84.12 100 PRO A O 1
ATOM 791 N N . ASP A 1 101 ? -9.481 -1.733 28.400 1.00 80.81 101 ASP A N 1
ATOM 792 C CA . ASP A 1 101 ? -10.289 -2.767 29.071 1.00 80.81 101 ASP A CA 1
ATOM 793 C C . ASP A 1 101 ? -11.757 -2.327 29.241 1.00 80.81 101 ASP A C 1
ATOM 795 O O . ASP A 1 101 ? -12.654 -3.146 29.413 1.00 80.81 101 ASP A O 1
ATOM 799 N N . THR A 1 102 ? -12.008 -1.017 29.162 1.00 81.56 102 THR A N 1
ATOM 800 C CA . THR A 1 102 ? -13.345 -0.414 29.141 1.00 81.56 102 THR A CA 1
ATOM 801 C C . THR A 1 102 ? -13.605 0.204 27.776 1.00 81.56 102 THR A C 1
ATOM 803 O O . THR A 1 102 ? -12.761 0.942 27.255 1.00 81.56 102 THR A O 1
ATOM 806 N N . GLU A 1 103 ? -14.781 -0.060 27.206 1.00 78.69 103 GLU A N 1
ATOM 807 C CA . GLU A 1 103 ? -15.162 0.501 25.913 1.00 78.69 103 GLU A CA 1
ATOM 808 C C . GLU A 1 103 ? -15.177 2.034 25.952 1.00 78.69 103 GLU A C 1
ATOM 810 O O . GLU A 1 103 ? -15.694 2.666 26.875 1.00 78.69 103 GLU A O 1
ATOM 815 N N . ARG A 1 104 ? -14.581 2.641 24.925 1.00 82.31 104 ARG A N 1
ATOM 816 C CA . ARG A 1 104 ? -14.565 4.089 24.712 1.00 82.31 104 ARG A CA 1
ATOM 817 C C . ARG A 1 104 ? -15.375 4.415 23.459 1.00 82.31 104 ARG A C 1
ATOM 819 O O . ARG A 1 104 ? -15.301 3.647 22.500 1.00 82.31 104 ARG A O 1
ATOM 826 N N . PRO A 1 105 ? -16.067 5.566 23.412 1.00 83.12 105 PRO A N 1
ATOM 827 C CA . PRO A 1 105 ? -16.857 5.947 22.248 1.00 83.12 105 PRO A CA 1
ATOM 828 C C . PRO A 1 105 ? -15.986 6.078 20.992 1.00 83.12 105 PRO A C 1
ATOM 830 O O . PRO A 1 105 ? -14.856 6.577 21.049 1.00 83.12 105 PRO A O 1
ATOM 833 N N . GLU A 1 106 ? -16.517 5.635 19.851 1.00 85.44 106 GLU A N 1
ATOM 834 C CA . GLU A 1 106 ? -15.845 5.754 18.553 1.00 85.44 106 GLU A CA 1
ATOM 835 C C . GLU A 1 106 ? -15.655 7.228 18.168 1.00 85.44 106 GLU A C 1
ATOM 837 O O . GLU A 1 106 ? -16.571 8.051 18.263 1.00 85.44 106 GLU A O 1
ATOM 842 N N . THR A 1 107 ? -14.475 7.572 17.655 1.00 87.50 107 THR A N 1
ATOM 843 C CA . THR A 1 107 ? -14.180 8.931 17.180 1.00 87.50 107 THR A CA 1
ATOM 844 C C . THR A 1 107 ? -14.597 9.090 15.720 1.00 87.50 107 THR A C 1
ATOM 846 O O . THR A 1 107 ? -13.757 9.230 14.833 1.00 87.50 107 THR A O 1
ATOM 849 N N . ARG A 1 108 ? -15.908 9.079 15.454 1.00 85.19 108 ARG A N 1
ATOM 850 C CA . ARG A 1 108 ? -16.463 9.026 14.086 1.00 85.19 108 ARG A CA 1
ATOM 851 C C . ARG A 1 108 ? -15.973 10.146 13.161 1.00 85.19 108 ARG A C 1
ATOM 853 O O . ARG A 1 108 ? -15.763 9.904 11.977 1.00 85.19 108 ARG A O 1
ATOM 860 N N . MET A 1 109 ? -15.776 11.359 13.684 1.00 86.81 109 MET A N 1
ATOM 861 C CA . MET A 1 109 ? -15.251 12.479 12.889 1.00 86.81 109 MET A CA 1
ATOM 862 C C . MET A 1 109 ? -13.789 12.272 12.482 1.00 86.81 109 MET A C 1
ATOM 864 O O . MET A 1 109 ? -13.436 12.581 11.348 1.00 86.81 109 MET A O 1
ATOM 868 N N . LEU A 1 110 ? -12.960 11.705 13.368 1.00 87.50 110 LEU A N 1
ATOM 869 C CA . LEU A 1 110 ? -11.583 11.338 13.029 1.00 87.50 110 LEU A CA 1
ATOM 870 C C . LEU A 1 110 ? -11.565 10.207 12.005 1.00 87.50 110 LEU A C 1
ATOM 872 O O . LEU A 1 110 ? -10.830 10.302 11.034 1.00 87.50 110 LEU A O 1
ATOM 876 N N . SER A 1 111 ? -12.409 9.186 12.161 1.00 89.31 111 SER A N 1
ATOM 877 C CA . SER A 1 111 ? -12.516 8.108 11.172 1.00 89.31 111 SER A CA 1
ATOM 878 C C . SER A 1 111 ? -12.934 8.640 9.799 1.00 89.31 111 SER A C 1
ATOM 880 O O . SER A 1 111 ? -12.377 8.243 8.780 1.00 89.31 111 SER A O 1
ATOM 882 N N . LEU A 1 112 ? -13.869 9.595 9.753 1.00 90.19 112 LEU A N 1
ATOM 883 C CA . LEU A 1 112 ? -14.280 10.233 8.502 1.00 90.19 112 LEU A CA 1
ATOM 884 C C . LEU A 1 112 ? -13.158 11.085 7.886 1.00 90.19 112 LEU A C 1
ATOM 886 O O . LEU A 1 112 ? -12.945 11.025 6.678 1.00 90.19 112 LEU A O 1
ATOM 890 N N . ALA A 1 113 ? -12.414 11.837 8.703 1.00 89.19 113 ALA A N 1
ATOM 891 C CA . ALA A 1 113 ? -11.229 12.566 8.250 1.00 89.19 113 ALA A CA 1
ATOM 892 C C . ALA A 1 113 ? -10.140 11.611 7.728 1.00 89.19 113 ALA A C 1
ATOM 894 O O . ALA A 1 113 ? -9.525 11.881 6.698 1.00 89.19 113 ALA A O 1
ATOM 895 N N . GLY A 1 114 ? -9.962 10.460 8.385 1.00 87.12 114 GLY A N 1
ATOM 896 C CA . GLY A 1 114 ? -9.073 9.383 7.958 1.00 87.12 114 GLY A CA 1
ATOM 897 C C . GLY A 1 114 ? -9.464 8.815 6.599 1.00 87.12 114 GLY A C 1
ATOM 898 O O . GLY A 1 114 ? -8.611 8.686 5.728 1.00 87.12 114 GLY A O 1
ATOM 899 N N . LEU A 1 115 ? -10.756 8.583 6.352 1.00 90.56 115 LEU A N 1
ATOM 900 C CA . LEU A 1 115 ? -11.241 8.179 5.026 1.00 90.56 115 LEU A CA 1
ATOM 901 C C . LEU A 1 115 ? -10.935 9.228 3.945 1.00 90.56 115 LEU A C 1
ATOM 903 O O . LEU A 1 115 ? -10.715 8.866 2.793 1.00 90.56 115 LEU A O 1
ATOM 907 N N . GLY A 1 116 ? -10.843 10.512 4.302 1.00 93.81 116 GLY A N 1
ATOM 908 C CA . GLY A 1 116 ? -10.385 11.566 3.392 1.00 93.81 116 GLY A CA 1
ATOM 909 C C . GLY A 1 116 ? -8.953 11.359 2.881 1.00 93.81 116 GLY A C 1
ATOM 910 O O . GLY A 1 116 ? -8.660 11.710 1.739 1.00 93.81 116 GLY A O 1
ATOM 911 N N . LEU A 1 117 ? -8.078 10.717 3.665 1.00 95.50 117 LEU A N 1
ATOM 912 C CA . LEU A 1 117 ? -6.700 10.393 3.266 1.00 95.50 117 LEU A CA 1
ATOM 913 C C . LEU A 1 117 ? -6.618 9.283 2.209 1.00 95.50 117 LEU A C 1
ATOM 915 O O . LEU A 1 117 ? -5.566 9.098 1.597 1.00 95.50 117 LEU A O 1
ATOM 919 N N . ILE A 1 118 ? -7.724 8.590 1.924 1.00 95.69 118 ILE A N 1
ATOM 920 C CA . ILE A 1 118 ? -7.797 7.680 0.776 1.00 95.69 118 ILE A CA 1
ATOM 921 C C . ILE A 1 118 ? -7.625 8.466 -0.529 1.00 95.69 118 ILE A C 1
ATOM 923 O O . ILE A 1 118 ? -6.987 7.970 -1.450 1.00 95.69 118 ILE A O 1
ATOM 927 N N . LEU A 1 119 ? -8.128 9.702 -0.616 1.00 96.56 119 LEU A N 1
ATOM 928 C CA . LEU A 1 119 ? -8.033 10.512 -1.835 1.00 96.56 119 LEU A CA 1
ATOM 929 C C . LEU A 1 119 ? -6.580 10.725 -2.302 1.00 96.56 119 LEU A C 1
ATOM 931 O O . LEU A 1 119 ? -6.283 10.355 -3.439 1.00 96.56 119 LEU A O 1
ATOM 935 N N . PRO A 1 120 ? -5.647 11.248 -1.479 1.00 97.19 120 PRO A N 1
ATOM 936 C CA . PRO A 1 120 ? -4.254 11.374 -1.898 1.00 97.19 120 PRO A CA 1
ATOM 937 C C . PRO A 1 120 ? -3.582 10.019 -2.185 1.00 97.19 120 PRO A C 1
ATOM 939 O O . PRO A 1 120 ? -2.766 9.941 -3.103 1.00 97.19 120 PRO A O 1
ATOM 942 N N . ALA A 1 121 ? -3.961 8.937 -1.490 1.00 97.06 121 ALA A N 1
ATOM 943 C CA . ALA A 1 121 ? -3.466 7.593 -1.803 1.00 97.06 121 ALA A CA 1
ATOM 944 C C . ALA A 1 121 ? -3.946 7.100 -3.182 1.00 97.06 121 ALA A C 1
ATOM 946 O O . ALA A 1 121 ? -3.167 6.520 -3.935 1.00 97.06 121 ALA A O 1
ATOM 947 N N . LEU A 1 122 ? -5.204 7.366 -3.547 1.00 96.69 122 LEU A N 1
ATOM 948 C CA . LEU A 1 122 ? -5.760 7.029 -4.859 1.00 96.69 122 LEU A CA 1
ATOM 949 C C . LEU A 1 122 ? -5.125 7.853 -5.980 1.00 96.69 122 LEU A C 1
ATOM 951 O O . LEU A 1 122 ? -4.863 7.301 -7.044 1.00 96.69 122 LEU A O 1
ATOM 955 N N . VAL A 1 123 ? -4.836 9.139 -5.748 1.00 97.38 123 VAL A N 1
ATOM 956 C CA . VAL A 1 123 ? -4.090 9.974 -6.706 1.00 97.38 123 VAL A CA 1
ATOM 957 C C . VAL A 1 123 ? -2.709 9.372 -6.966 1.00 97.38 123 VAL A C 1
ATOM 959 O O . VAL A 1 123 ? -2.342 9.162 -8.123 1.00 97.38 123 VAL A O 1
ATOM 962 N N . ALA A 1 124 ? -1.979 9.002 -5.910 1.00 97.31 124 ALA A N 1
ATOM 963 C CA . ALA A 1 124 ? -0.696 8.321 -6.056 1.00 97.31 124 ALA A CA 1
ATOM 964 C C . ALA A 1 124 ? -0.842 6.965 -6.774 1.00 97.31 124 ALA A C 1
ATOM 966 O O . ALA A 1 124 ? -0.061 6.653 -7.670 1.00 97.31 124 ALA A O 1
ATOM 967 N N . GLY A 1 125 ? -1.872 6.180 -6.446 1.00 96.06 125 GLY A N 1
ATOM 968 C CA . GLY A 1 125 ? -2.170 4.910 -7.113 1.00 96.06 125 GLY A CA 1
ATOM 969 C C . GLY A 1 125 ? -2.446 5.067 -8.609 1.00 96.06 125 GLY A C 1
ATOM 970 O O . GLY A 1 125 ? -1.888 4.332 -9.423 1.00 96.06 125 GLY A O 1
ATOM 971 N N . TYR A 1 126 ? -3.243 6.066 -8.990 1.00 96.44 126 TYR A N 1
ATOM 972 C CA . TYR A 1 126 ? -3.502 6.408 -10.388 1.00 96.44 126 TYR A CA 1
ATOM 973 C C . TYR A 1 126 ? -2.212 6.777 -11.131 1.00 96.44 126 TYR A C 1
ATOM 975 O O . TYR A 1 126 ? -1.987 6.325 -12.258 1.00 96.44 126 TYR A O 1
ATOM 983 N N . MET A 1 127 ? -1.330 7.549 -10.494 1.00 96.00 127 MET A N 1
ATOM 984 C CA . MET A 1 127 ? -0.033 7.883 -11.081 1.00 96.00 127 MET A CA 1
ATOM 985 C C . MET A 1 127 ? 0.872 6.667 -11.235 1.00 96.00 127 MET A C 1
ATOM 987 O O . MET A 1 127 ? 1.464 6.495 -12.297 1.00 96.00 127 MET A O 1
ATOM 991 N N . ALA A 1 128 ? 0.934 5.790 -10.232 1.00 94.25 128 ALA A N 1
ATOM 992 C CA . ALA A 1 128 ? 1.693 4.544 -10.313 1.00 94.25 128 ALA A CA 1
ATOM 993 C C . ALA A 1 128 ? 1.218 3.669 -11.488 1.00 94.25 128 ALA A C 1
ATOM 995 O O . ALA A 1 128 ? 2.035 3.180 -12.269 1.00 94.25 128 ALA A O 1
ATOM 996 N N . LEU A 1 129 ? -0.100 3.543 -11.680 1.00 93.25 129 LEU A N 1
ATOM 997 C CA . LEU A 1 129 ? -0.675 2.846 -12.835 1.00 93.25 129 LEU A CA 1
ATOM 998 C C . LEU A 1 129 ? -0.331 3.540 -14.158 1.00 93.25 129 LEU A C 1
ATOM 1000 O O . LEU A 1 129 ? 0.028 2.877 -15.129 1.00 93.25 129 LEU A O 1
ATOM 1004 N N . SER A 1 130 ? -0.381 4.872 -14.198 1.00 92.25 130 SER A N 1
ATOM 1005 C CA . SER A 1 130 ? -0.007 5.652 -15.383 1.00 92.25 130 SER A CA 1
ATOM 1006 C C . SER A 1 130 ? 1.464 5.439 -15.759 1.00 92.25 130 SER A C 1
ATOM 1008 O O . SER A 1 130 ? 1.791 5.293 -16.939 1.00 92.25 130 SER A O 1
ATOM 1010 N N . PHE A 1 131 ? 2.357 5.350 -14.769 1.00 91.19 131 PHE A N 1
ATOM 1011 C CA . PHE A 1 131 ? 3.759 4.995 -14.984 1.00 91.19 131 PHE A CA 1
ATOM 1012 C C . PHE A 1 131 ? 3.905 3.569 -15.510 1.00 91.19 131 PHE A C 1
ATOM 1014 O O . PHE A 1 131 ? 4.636 3.361 -16.476 1.00 91.19 131 PHE A O 1
ATOM 1021 N N . ALA A 1 132 ? 3.163 2.605 -14.958 1.00 89.19 132 ALA A N 1
ATOM 1022 C CA . ALA A 1 132 ? 3.147 1.233 -15.460 1.00 89.19 132 ALA A CA 1
ATOM 1023 C C . ALA A 1 132 ? 2.743 1.178 -16.943 1.00 89.19 132 ALA A C 1
ATOM 1025 O O . ALA A 1 132 ? 3.421 0.539 -17.748 1.00 89.19 132 ALA A O 1
ATOM 1026 N N . VAL A 1 133 ? 1.686 1.896 -17.333 1.00 89.88 133 VAL A N 1
ATOM 1027 C CA . VAL A 1 133 ? 1.246 1.991 -18.735 1.00 89.88 133 VAL A CA 1
ATOM 1028 C C . VAL A 1 133 ? 2.328 2.631 -19.608 1.00 89.88 133 VAL A C 1
ATOM 1030 O O . VAL A 1 133 ? 2.643 2.105 -20.673 1.00 89.88 133 VAL A O 1
ATOM 1033 N N . LYS A 1 134 ? 2.955 3.722 -19.150 1.00 88.94 134 LYS A N 1
ATOM 1034 C CA . LYS A 1 134 ? 4.032 4.415 -19.878 1.00 88.94 134 LYS A CA 1
ATOM 1035 C C . LYS A 1 134 ? 5.295 3.565 -20.039 1.00 88.94 134 LYS A C 1
ATOM 1037 O O . LYS A 1 134 ? 5.979 3.672 -21.048 1.00 88.94 134 LYS A O 1
ATOM 1042 N N . ILE A 1 135 ? 5.617 2.715 -19.069 1.00 86.88 135 ILE A N 1
ATOM 1043 C CA . ILE A 1 135 ? 6.743 1.776 -19.171 1.00 86.88 135 ILE A CA 1
ATOM 1044 C C . ILE A 1 135 ? 6.464 0.712 -20.240 1.00 86.88 135 ILE A C 1
ATOM 1046 O O . ILE A 1 135 ? 7.366 0.349 -20.998 1.00 86.88 135 ILE A O 1
ATOM 1050 N N . ASN A 1 136 ? 5.210 0.265 -20.339 1.00 83.88 136 ASN A N 1
ATOM 1051 C CA . ASN A 1 136 ? 4.769 -0.750 -21.294 1.00 83.88 136 ASN A CA 1
ATOM 1052 C C . ASN A 1 136 ? 4.398 -0.193 -22.683 1.00 83.88 136 ASN A C 1
ATOM 1054 O O . ASN A 1 136 ? 4.149 -0.974 -23.596 1.00 83.88 136 ASN A O 1
ATOM 1058 N N . SER A 1 137 ? 4.375 1.130 -22.881 1.00 84.31 137 SER A N 1
ATOM 1059 C CA . SER A 1 137 ? 4.005 1.744 -24.168 1.00 84.31 137 SER A CA 1
ATOM 1060 C C . SER A 1 137 ? 5.080 1.608 -25.252 1.00 84.31 137 SER A C 1
ATOM 1062 O O . SER A 1 137 ? 4.812 1.891 -26.417 1.00 84.31 137 SER A O 1
ATOM 1064 N N . GLY A 1 138 ? 6.313 1.246 -24.880 1.00 81.00 138 GLY A N 1
ATOM 1065 C CA . GLY A 1 138 ? 7.457 1.173 -25.795 1.00 81.00 138 GLY A CA 1
ATOM 1066 C C . GLY A 1 138 ? 8.015 2.533 -26.238 1.00 81.00 138 GLY A C 1
ATOM 1067 O O . GLY A 1 138 ? 8.950 2.571 -27.030 1.00 81.00 138 GLY A O 1
ATOM 1068 N N . THR A 1 139 ? 7.486 3.651 -25.725 1.00 83.81 139 THR A N 1
ATOM 1069 C CA . THR A 1 139 ? 7.922 5.009 -26.108 1.00 83.81 139 THR A CA 1
ATOM 1070 C C . THR A 1 139 ? 9.127 5.514 -25.314 1.00 83.81 139 THR A C 1
ATOM 1072 O O . THR A 1 139 ? 9.658 6.582 -25.612 1.00 83.81 139 THR A O 1
ATOM 1075 N N . LEU A 1 140 ? 9.517 4.809 -24.249 1.00 84.94 140 LEU A N 1
ATOM 1076 C CA . LEU A 1 140 ? 10.668 5.177 -23.430 1.00 84.94 140 LEU A CA 1
ATOM 1077 C C . LEU A 1 140 ? 11.978 4.726 -24.095 1.00 84.94 140 LEU A C 1
ATOM 1079 O O . LEU A 1 140 ? 11.994 3.684 -24.755 1.00 84.94 140 LEU A O 1
ATOM 1083 N N . PRO A 1 141 ? 13.090 5.459 -23.892 1.00 81.06 141 PRO A N 1
ATOM 1084 C CA . PRO A 1 141 ? 14.406 5.013 -24.333 1.00 81.06 141 PRO A CA 1
ATOM 1085 C C . PRO A 1 141 ? 14.720 3.623 -23.782 1.00 81.06 141 PRO A C 1
ATOM 1087 O O . PRO A 1 141 ? 14.409 3.331 -22.626 1.00 81.06 141 PRO A O 1
ATOM 1090 N N . GLN A 1 142 ? 15.355 2.782 -24.593 1.00 82.38 142 GLN A N 1
ATOM 1091 C CA . GLN A 1 142 ? 15.778 1.446 -24.183 1.00 82.38 142 GLN A CA 1
ATOM 1092 C C . GLN A 1 142 ? 17.295 1.395 -24.009 1.00 82.38 142 GLN A C 1
ATOM 1094 O O . GLN A 1 142 ? 18.042 1.970 -24.800 1.00 82.38 142 GLN A O 1
ATOM 1099 N N . MET A 1 143 ? 17.757 0.679 -22.988 1.00 70.62 143 MET A N 1
ATOM 1100 C CA . MET A 1 143 ? 19.167 0.352 -22.777 1.00 70.62 143 MET A CA 1
ATOM 1101 C C . MET A 1 143 ? 19.290 -1.160 -22.608 1.00 70.62 143 MET A C 1
ATOM 1103 O O . MET A 1 143 ? 18.629 -1.747 -21.756 1.00 70.62 143 MET A O 1
ATOM 1107 N N . GLY A 1 144 ? 20.109 -1.808 -23.441 1.00 68.12 144 GLY A N 1
ATOM 1108 C CA . GLY A 1 144 ? 20.283 -3.265 -23.385 1.00 68.12 144 GLY A CA 1
ATOM 1109 C C . GLY A 1 144 ? 19.007 -4.066 -23.686 1.00 68.12 144 GLY A C 1
ATOM 1110 O O . GLY A 1 144 ? 18.843 -5.155 -23.150 1.00 68.12 144 GLY A O 1
ATOM 1111 N N . GLY A 1 145 ? 18.091 -3.528 -24.503 1.00 70.44 145 GLY A N 1
ATOM 1112 C CA . GLY A 1 145 ? 16.824 -4.185 -24.861 1.00 70.44 145 GLY A CA 1
ATOM 1113 C C . GLY A 1 145 ? 15.710 -4.076 -23.810 1.00 70.44 145 GLY A C 1
ATOM 1114 O O . GLY A 1 145 ? 14.644 -4.653 -23.997 1.00 70.44 145 GLY A O 1
ATOM 1115 N N . LEU A 1 146 ? 15.932 -3.330 -22.724 1.00 72.06 146 LEU A N 1
ATOM 1116 C CA . LEU A 1 146 ? 14.937 -3.046 -21.689 1.00 72.06 146 LEU A CA 1
ATOM 1117 C C . LEU A 1 146 ? 14.587 -1.555 -21.680 1.00 72.06 146 LEU A C 1
ATOM 1119 O O . LEU A 1 146 ? 15.466 -0.712 -21.867 1.00 72.06 146 LEU A O 1
ATOM 1123 N N . SER A 1 147 ? 13.319 -1.223 -21.420 1.00 80.69 147 SER A N 1
ATOM 1124 C CA . SER A 1 147 ? 12.885 0.162 -21.183 1.00 80.69 147 SER A CA 1
ATOM 1125 C C . SER A 1 147 ? 13.675 0.775 -20.025 1.00 80.69 147 SER A C 1
ATOM 1127 O O . SER A 1 147 ? 13.909 0.107 -19.016 1.00 80.69 147 SER A O 1
ATOM 1129 N N . THR A 1 148 ? 14.057 2.045 -20.145 1.00 78.88 148 THR A N 1
ATOM 1130 C CA . THR A 1 148 ? 14.796 2.790 -19.118 1.00 78.88 148 THR A CA 1
ATOM 1131 C C . THR A 1 148 ? 13.892 3.820 -18.453 1.00 78.88 148 THR A C 1
ATOM 1133 O O . THR A 1 148 ? 13.361 4.720 -19.104 1.00 78.88 148 THR A O 1
ATOM 1136 N N . TRP A 1 149 ? 13.762 3.727 -17.129 1.00 84.75 149 TRP A N 1
ATOM 1137 C CA . TRP A 1 149 ? 13.057 4.717 -16.320 1.00 84.75 149 TRP A CA 1
ATOM 1138 C C . TRP A 1 149 ? 14.018 5.801 -15.809 1.00 84.75 149 TRP A C 1
ATOM 1140 O O . TRP A 1 149 ? 14.650 5.662 -14.762 1.00 84.75 149 TRP A O 1
ATOM 1150 N N . ALA A 1 150 ? 14.173 6.875 -16.585 1.00 79.00 150 ALA A N 1
ATOM 1151 C CA . ALA A 1 150 ? 15.122 7.957 -16.309 1.00 79.00 150 ALA A CA 1
ATOM 1152 C C . ALA A 1 150 ? 14.518 9.065 -15.422 1.00 79.00 150 ALA A C 1
ATOM 1154 O O . ALA A 1 150 ? 14.310 10.191 -15.873 1.00 79.00 150 ALA A O 1
ATOM 1155 N N . ALA A 1 151 ? 14.229 8.746 -14.161 1.00 81.50 151 ALA A N 1
ATOM 1156 C CA . ALA A 1 151 ? 13.727 9.707 -13.181 1.00 81.50 151 ALA A CA 1
ATOM 1157 C C . ALA A 1 151 ? 14.873 10.430 -12.450 1.00 81.50 151 ALA A C 1
ATOM 1159 O O . ALA A 1 151 ? 15.238 10.088 -11.326 1.00 81.50 151 ALA A O 1
ATOM 1160 N N . PHE A 1 152 ? 15.459 11.436 -13.103 1.00 82.50 152 PHE A N 1
ATOM 1161 C CA . PHE A 1 152 ? 16.505 12.283 -12.515 1.00 82.50 152 PHE A CA 1
ATOM 1162 C C . PHE A 1 152 ? 16.021 13.731 -12.351 1.00 82.50 152 PHE A C 1
ATOM 1164 O O . PHE A 1 152 ? 15.172 14.168 -13.141 1.00 82.50 152 PHE A O 1
ATOM 1171 N N . PRO A 1 153 ? 16.558 14.494 -11.376 1.00 84.50 153 PRO A N 1
ATOM 1172 C CA . PRO A 1 153 ? 16.214 15.902 -11.198 1.00 84.50 153 PRO A CA 1
ATOM 1173 C C . PRO A 1 153 ? 16.317 16.689 -12.511 1.00 84.50 153 PRO A C 1
ATOM 1175 O O . PRO A 1 153 ? 17.321 16.604 -13.214 1.00 84.50 153 PRO A O 1
ATOM 1178 N N . GLY A 1 154 ? 15.263 17.436 -12.846 1.00 82.44 154 GLY A N 1
ATOM 1179 C CA . GLY A 1 154 ? 15.155 18.190 -14.101 1.00 82.44 154 GLY A CA 1
ATOM 1180 C C . GLY A 1 154 ? 14.418 17.469 -15.237 1.00 82.44 154 GLY A C 1
ATOM 1181 O O . GLY A 1 154 ? 14.157 18.085 -16.266 1.00 82.44 154 GLY A O 1
ATOM 1182 N N . THR A 1 155 ? 14.034 16.200 -15.066 1.00 86.81 155 THR A N 1
ATOM 1183 C CA . THR A 1 155 ? 13.164 15.491 -16.020 1.00 86.81 155 THR A CA 1
ATOM 1184 C C . THR A 1 155 ? 11.684 15.646 -15.665 1.00 86.81 155 THR A C 1
ATOM 1186 O O . THR A 1 155 ? 11.313 15.711 -14.494 1.00 86.81 155 THR A O 1
ATOM 1189 N N . GLU A 1 156 ? 10.814 15.629 -16.679 1.00 88.06 156 GLU A N 1
ATOM 1190 C CA . GLU A 1 156 ? 9.357 15.653 -16.473 1.00 88.06 156 GLU A CA 1
ATOM 1191 C C . GLU A 1 156 ? 8.872 14.437 -15.668 1.00 88.06 156 GLU A C 1
ATOM 1193 O O . GLU A 1 156 ? 7.998 14.557 -14.816 1.00 88.06 156 GLU A O 1
ATOM 1198 N N . ILE A 1 157 ? 9.486 13.267 -15.886 1.00 87.94 157 ILE A N 1
ATOM 1199 C CA . ILE A 1 157 ? 9.171 12.043 -15.137 1.00 87.94 157 ILE A CA 1
ATOM 1200 C C . ILE A 1 157 ? 9.449 12.243 -13.646 1.00 87.94 157 ILE A C 1
ATOM 1202 O O . ILE A 1 157 ? 8.585 11.944 -12.829 1.00 87.94 157 ILE A O 1
ATOM 1206 N N . TYR A 1 158 ? 10.611 12.797 -13.292 1.00 89.62 158 TYR A N 1
ATOM 1207 C CA . TYR A 1 158 ? 10.958 13.071 -11.898 1.00 89.62 158 TYR A CA 1
ATOM 1208 C C . TYR A 1 158 ? 9.985 14.058 -11.240 1.00 89.62 158 TYR A C 1
ATOM 1210 O O . TYR A 1 158 ? 9.537 13.828 -10.119 1.00 89.62 158 TYR A O 1
ATOM 1218 N N . ASN A 1 159 ? 9.602 15.129 -11.942 1.00 92.69 159 ASN A N 1
ATOM 1219 C CA . ASN A 1 159 ? 8.620 16.083 -11.419 1.00 92.69 159 ASN A CA 1
ATOM 1220 C C . ASN A 1 159 ? 7.266 15.405 -11.163 1.00 92.69 159 ASN A C 1
ATOM 1222 O O . ASN A 1 159 ? 6.663 15.604 -10.111 1.00 92.69 159 ASN A O 1
ATOM 1226 N N . GLN A 1 160 ? 6.808 14.552 -12.083 1.00 93.06 160 GLN A N 1
ATOM 1227 C CA . GLN A 1 160 ? 5.568 13.793 -11.912 1.00 93.06 160 GLN A CA 1
ATOM 1228 C C . GLN A 1 160 ? 5.648 12.804 -10.746 1.00 93.06 160 GLN A C 1
ATOM 1230 O O . GLN A 1 160 ? 4.707 12.712 -9.955 1.00 93.06 160 GLN A O 1
ATOM 1235 N N . GLU A 1 161 ? 6.769 12.095 -10.608 1.00 92.69 161 GLU A N 1
ATOM 1236 C CA . GLU A 1 161 ? 7.008 11.188 -9.488 1.00 92.69 161 GLU A CA 1
ATOM 1237 C C . GLU A 1 161 ? 6.975 11.910 -8.149 1.00 92.69 161 GLU A C 1
ATOM 1239 O O . GLU A 1 161 ? 6.330 11.434 -7.223 1.00 92.69 161 GLU A O 1
ATOM 1244 N N . VAL A 1 162 ? 7.628 13.062 -8.022 1.00 94.69 162 VAL A N 1
ATOM 1245 C CA . VAL A 1 162 ? 7.651 13.797 -6.754 1.00 94.69 162 VAL A CA 1
ATOM 1246 C C . VAL A 1 162 ? 6.283 14.409 -6.462 1.00 94.69 162 VAL A C 1
ATOM 1248 O O . VAL A 1 162 ? 5.742 14.216 -5.374 1.00 94.69 162 VAL A O 1
ATOM 1251 N N . THR A 1 163 ? 5.702 15.130 -7.420 1.00 95.38 163 THR A N 1
ATOM 1252 C CA . THR A 1 163 ? 4.514 15.957 -7.184 1.00 95.38 163 THR A CA 1
ATOM 1253 C C . THR A 1 163 ? 3.224 15.154 -7.104 1.00 95.38 163 THR A C 1
ATOM 1255 O O . THR A 1 163 ? 2.380 15.461 -6.267 1.00 95.38 163 THR A O 1
ATOM 1258 N N . TRP A 1 164 ? 3.057 14.136 -7.950 1.00 95.69 164 TRP A N 1
ATOM 1259 C CA . TRP A 1 164 ? 1.777 13.435 -8.088 1.00 95.69 164 TRP A CA 1
ATOM 1260 C C . TRP A 1 164 ? 1.777 12.023 -7.505 1.00 95.69 164 TRP A C 1
ATOM 1262 O O . TRP A 1 164 ? 0.710 11.496 -7.198 1.00 95.69 164 TRP A O 1
ATOM 1272 N N . PHE A 1 165 ? 2.949 11.419 -7.313 1.00 95.38 165 PHE A N 1
ATOM 1273 C CA . PHE A 1 165 ? 3.073 10.132 -6.631 1.00 95.38 165 PHE A CA 1
ATOM 1274 C C . PHE A 1 165 ? 3.598 10.300 -5.198 1.00 95.38 165 PHE A C 1
ATOM 1276 O O . PHE A 1 165 ? 2.893 9.983 -4.244 1.00 95.38 165 PHE A O 1
ATOM 1283 N N . GLY A 1 166 ? 4.796 10.861 -5.032 1.00 94.88 166 GLY A N 1
ATOM 1284 C CA . GLY A 1 166 ? 5.511 10.951 -3.763 1.00 94.88 166 GLY A CA 1
ATOM 1285 C C . GLY A 1 166 ? 4.790 11.800 -2.722 1.00 94.88 166 GLY A C 1
ATOM 1286 O O . GLY A 1 166 ? 4.422 11.286 -1.670 1.00 94.88 166 GLY A O 1
ATOM 1287 N N . ILE A 1 167 ? 4.556 13.085 -3.002 1.00 97.19 167 ILE A N 1
ATOM 1288 C CA . ILE A 1 167 ? 3.930 14.007 -2.040 1.00 97.19 167 ILE A CA 1
ATOM 1289 C C . ILE A 1 167 ? 2.543 13.509 -1.586 1.00 97.19 167 ILE A C 1
ATOM 1291 O O . ILE A 1 167 ? 2.341 13.406 -0.373 1.00 97.19 167 ILE A O 1
ATOM 1295 N N . PRO A 1 168 ? 1.600 13.138 -2.479 1.00 97.81 168 PRO A N 1
ATOM 1296 C CA . PRO A 1 168 ? 0.297 12.628 -2.056 1.00 97.81 168 PRO A CA 1
ATOM 1297 C C . PRO A 1 168 ? 0.408 11.349 -1.221 1.00 97.81 168 PRO A C 1
ATOM 1299 O O . PRO A 1 168 ? -0.244 11.233 -0.184 1.00 97.81 168 PRO A O 1
ATOM 1302 N N . LEU A 1 169 ? 1.284 10.417 -1.607 1.00 97.19 169 LEU A N 1
ATOM 1303 C CA . LEU A 1 169 ? 1.491 9.179 -0.858 1.00 97.19 169 LEU A CA 1
ATOM 1304 C C . LEU A 1 169 ? 2.068 9.434 0.541 1.00 97.19 169 LEU A C 1
ATOM 1306 O O . LEU A 1 169 ? 1.641 8.796 1.506 1.00 97.19 169 LEU A O 1
ATOM 1310 N N . LEU A 1 170 ? 3.002 10.381 0.678 1.00 97.81 170 LEU A N 1
ATOM 1311 C CA . LEU A 1 170 ? 3.541 10.785 1.978 1.00 97.81 170 LEU A CA 1
ATOM 1312 C C . LEU A 1 170 ? 2.462 11.431 2.850 1.00 97.81 170 LEU A C 1
ATOM 1314 O O . LEU A 1 170 ? 2.359 11.085 4.025 1.00 97.81 170 LEU A O 1
ATOM 1318 N N . ILE A 1 171 ? 1.626 12.307 2.283 1.00 97.69 171 ILE A N 1
ATOM 1319 C CA . ILE A 1 171 ? 0.497 12.919 3.002 1.00 97.69 171 ILE A CA 1
ATOM 1320 C C . ILE A 1 171 ? -0.462 11.838 3.511 1.00 97.69 171 ILE A C 1
ATOM 1322 O O . ILE A 1 171 ? -0.821 11.852 4.687 1.00 97.69 171 ILE A O 1
ATOM 1326 N N . ALA A 1 172 ? -0.841 10.882 2.658 1.00 97.62 172 ALA A N 1
ATOM 1327 C CA . ALA A 1 172 ? -1.717 9.778 3.042 1.00 97.62 172 ALA A CA 1
ATOM 1328 C C . ALA A 1 172 ? -1.099 8.923 4.159 1.00 97.62 172 ALA A C 1
ATOM 1330 O O . ALA A 1 172 ? -1.748 8.641 5.163 1.00 97.62 172 ALA A O 1
ATOM 1331 N N . THR A 1 173 ? 0.176 8.557 4.011 1.00 97.44 173 THR A N 1
ATOM 1332 C CA . THR A 1 173 ? 0.878 7.661 4.939 1.00 97.44 173 THR A CA 1
ATOM 1333 C C . THR A 1 173 ? 1.116 8.321 6.295 1.00 97.44 173 THR A C 1
ATOM 1335 O O . THR A 1 173 ? 0.694 7.789 7.319 1.00 97.44 173 THR A O 1
ATOM 1338 N N . PHE A 1 174 ? 1.748 9.498 6.329 1.00 97.62 174 PHE A N 1
ATOM 1339 C CA . PHE A 1 174 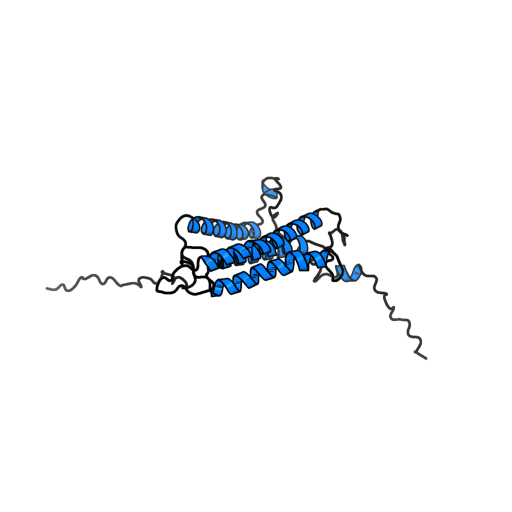? 2.000 10.204 7.587 1.00 97.62 174 PHE A CA 1
ATOM 1340 C C . PHE A 1 174 ? 0.705 10.668 8.243 1.00 97.62 174 PHE A C 1
ATOM 1342 O O . PHE A 1 174 ? 0.566 10.552 9.460 1.00 97.62 174 PHE A O 1
ATOM 1349 N N . GLY A 1 175 ? -0.261 11.133 7.447 1.00 96.31 175 GLY A N 1
ATOM 1350 C CA . GLY A 1 175 ? -1.585 11.488 7.939 1.00 96.31 175 GLY A CA 1
ATOM 1351 C C . GLY A 1 175 ? -2.260 10.307 8.631 1.00 96.31 175 GLY A C 1
ATOM 1352 O O . GLY A 1 175 ? -2.768 10.464 9.737 1.00 96.31 175 GLY A O 1
ATOM 1353 N N . ALA A 1 176 ? -2.208 9.116 8.030 1.00 96.12 176 ALA A N 1
ATOM 1354 C CA . ALA A 1 176 ? -2.818 7.922 8.599 1.00 96.12 176 ALA A CA 1
ATOM 1355 C C . ALA A 1 176 ? -2.088 7.432 9.857 1.00 96.12 176 ALA A C 1
ATOM 1357 O O . ALA A 1 176 ? -2.752 7.068 10.823 1.00 96.12 176 ALA A O 1
ATOM 1358 N N . ILE A 1 177 ? -0.750 7.491 9.895 1.00 95.50 177 ILE A N 1
ATOM 1359 C CA . ILE A 1 177 ? 0.035 7.166 11.102 1.00 95.50 177 ILE A CA 1
ATOM 1360 C C . ILE A 1 177 ? -0.377 8.071 12.265 1.00 95.50 177 ILE A C 1
ATOM 1362 O O . ILE A 1 177 ? -0.718 7.579 13.341 1.00 95.50 177 ILE A O 1
ATOM 1366 N N . VAL A 1 178 ? -0.380 9.389 12.042 1.00 95.19 178 VAL A N 1
ATOM 1367 C CA . VAL A 1 178 ? -0.749 10.363 13.077 1.00 95.19 178 VAL A CA 1
ATOM 1368 C C . VAL A 1 178 ? -2.200 10.156 13.501 1.00 95.19 178 VAL A C 1
ATOM 1370 O O . VAL A 1 178 ? -2.492 10.126 14.694 1.00 95.19 178 VAL A O 1
ATOM 1373 N N . LEU A 1 179 ? -3.114 9.957 12.549 1.00 93.38 179 LEU A N 1
ATOM 1374 C CA . LEU A 1 179 ? -4.528 9.734 12.837 1.00 93.38 179 LEU A CA 1
ATOM 1375 C C . LEU A 1 179 ? -4.757 8.448 13.641 1.00 93.38 179 LEU A C 1
ATOM 1377 O O . LEU A 1 179 ? -5.552 8.466 14.579 1.00 93.38 179 LEU A O 1
ATOM 1381 N N . GLY A 1 180 ? -4.011 7.377 13.360 1.00 91.00 180 GLY A N 1
ATOM 1382 C CA . GLY A 1 180 ? -4.084 6.107 14.088 1.00 91.00 180 GLY A CA 1
ATOM 1383 C C . GLY A 1 180 ? -3.723 6.220 15.575 1.00 91.00 180 GLY A C 1
ATOM 1384 O O . GLY A 1 180 ? -4.207 5.442 16.400 1.00 91.00 180 GLY A O 1
ATOM 1385 N N . TRP A 1 181 ? -2.939 7.231 15.968 1.00 91.81 181 TRP A N 1
ATOM 1386 C CA . TRP A 1 181 ? -2.656 7.505 17.382 1.00 91.81 181 TRP A CA 1
ATOM 1387 C C . TRP A 1 181 ? -3.833 8.117 18.139 1.00 91.81 181 TRP A C 1
ATOM 1389 O O . TRP A 1 181 ? -3.872 8.029 19.368 1.00 91.81 181 TRP A O 1
ATOM 1399 N N . PHE A 1 182 ? -4.796 8.718 17.442 1.00 90.56 182 PHE A N 1
ATOM 1400 C CA . PHE A 1 182 ? -5.943 9.389 18.056 1.00 90.56 182 PHE A CA 1
ATOM 1401 C C . PHE A 1 182 ? -7.264 8.661 17.786 1.00 90.56 182 PHE A C 1
ATOM 1403 O O . PHE A 1 182 ? -8.131 8.648 18.662 1.00 90.56 182 PHE A O 1
ATOM 1410 N N . GLU A 1 183 ? -7.397 7.989 16.641 1.00 89.31 183 GLU A N 1
ATOM 1411 C CA . GLU A 1 183 ? -8.604 7.278 16.223 1.00 89.31 183 GLU A CA 1
ATOM 1412 C C . GLU A 1 183 ? -8.955 6.135 17.180 1.00 89.31 183 GLU A C 1
ATOM 1414 O O . GLU A 1 183 ? -8.156 5.234 17.443 1.00 89.31 183 GLU A O 1
ATOM 1419 N N . ASN A 1 184 ? -10.173 6.169 17.713 1.00 86.75 184 ASN A N 1
ATOM 1420 C CA . ASN A 1 184 ? -10.718 5.116 18.551 1.00 86.75 184 ASN A CA 1
ATOM 1421 C C . ASN A 1 184 ? -11.791 4.337 17.786 1.00 86.75 184 ASN A C 1
ATOM 1423 O O . ASN A 1 184 ? -12.777 4.918 17.330 1.00 86.75 184 ASN A O 1
ATOM 1427 N N . THR A 1 185 ? -11.586 3.028 17.662 1.00 85.81 185 THR A N 1
ATOM 1428 C CA . THR A 1 185 ? -12.455 2.094 16.936 1.00 85.81 185 THR A CA 1
ATOM 1429 C C . THR A 1 185 ? -12.610 0.818 17.758 1.00 85.81 185 THR A C 1
ATOM 1431 O O . THR A 1 185 ? -11.667 0.391 18.425 1.00 85.81 185 THR A O 1
ATOM 1434 N N . HIS A 1 186 ? -13.785 0.188 17.709 1.00 86.75 186 HIS A N 1
ATOM 1435 C CA . HIS A 1 186 ? -14.007 -1.085 18.392 1.00 86.75 186 HIS A CA 1
ATOM 1436 C C . HIS A 1 186 ? -13.118 -2.210 17.841 1.00 86.75 186 HIS A C 1
ATOM 1438 O O . HIS A 1 186 ? -12.819 -2.273 16.649 1.00 86.75 186 HIS A O 1
ATOM 1444 N N . ARG A 1 187 ? -12.781 -3.175 18.705 1.00 87.75 187 ARG A N 1
ATOM 1445 C CA . ARG A 1 187 ? -11.869 -4.293 18.402 1.00 87.75 187 ARG A CA 1
ATOM 1446 C C . ARG A 1 187 ? -12.296 -5.180 17.221 1.00 87.75 187 ARG A C 1
ATOM 1448 O O . ARG A 1 187 ? -11.455 -5.864 16.646 1.00 87.75 187 ARG A O 1
ATOM 1455 N N . HIS A 1 188 ? -13.575 -5.152 16.845 1.00 87.06 188 HIS A N 1
ATOM 1456 C CA . HIS A 1 188 ? -14.156 -5.943 15.753 1.00 87.06 188 HIS A CA 1
ATOM 1457 C C . HIS A 1 188 ? -14.265 -5.192 14.411 1.00 87.06 188 HIS A C 1
ATOM 1459 O O . HIS A 1 188 ? -14.836 -5.723 13.453 1.00 87.06 188 HIS A O 1
ATOM 1465 N N . ARG A 1 189 ? -13.756 -3.954 14.325 1.00 86.56 189 ARG A N 1
ATOM 1466 C CA . ARG A 1 189 ? -13.846 -3.088 13.138 1.00 86.56 189 ARG A CA 1
ATOM 1467 C C . ARG A 1 189 ? -12.476 -2.615 12.667 1.00 86.56 189 ARG A C 1
ATOM 1469 O O . ARG A 1 189 ? -11.523 -2.521 13.440 1.00 86.56 189 ARG A O 1
ATOM 1476 N N . PHE A 1 190 ? -12.403 -2.288 11.382 1.00 90.00 190 PHE A N 1
ATOM 1477 C CA . PHE A 1 190 ? -11.235 -1.644 10.793 1.00 90.00 190 PHE A CA 1
ATOM 1478 C C . PHE A 1 190 ? -11.211 -0.161 11.167 1.00 90.00 190 PHE A C 1
ATOM 1480 O O . PHE A 1 190 ? -12.230 0.517 11.036 1.00 90.00 190 PHE A O 1
ATOM 1487 N N . ALA A 1 191 ? -10.052 0.325 11.610 1.00 91.62 191 ALA A N 1
ATOM 1488 C CA . ALA A 1 191 ? -9.806 1.756 11.751 1.00 91.62 191 ALA A CA 1
ATOM 1489 C C . ALA A 1 191 ? -9.591 2.377 10.362 1.00 91.62 191 ALA A C 1
ATOM 1491 O O . ALA A 1 191 ? -9.033 1.726 9.472 1.00 91.62 191 ALA A O 1
ATOM 1492 N N . ALA A 1 192 ? -10.019 3.624 10.167 1.00 93.38 192 ALA A N 1
ATOM 1493 C CA . ALA A 1 192 ? -9.831 4.314 8.898 1.00 93.38 192 ALA A CA 1
ATOM 1494 C C . ALA A 1 192 ? -8.340 4.517 8.588 1.00 93.38 192 ALA A C 1
ATOM 1496 O O . ALA A 1 192 ? -7.937 4.321 7.440 1.00 93.38 192 ALA A O 1
ATOM 1497 N N . SER A 1 193 ? -7.519 4.830 9.602 1.00 94.00 193 SER A N 1
ATOM 1498 C CA . SER A 1 193 ? -6.058 4.931 9.466 1.00 94.00 193 SER A CA 1
ATOM 1499 C C . SER A 1 193 ? -5.447 3.681 8.838 1.00 94.00 193 SER A C 1
ATOM 1501 O O . SER A 1 193 ? -4.620 3.759 7.932 1.00 94.00 193 SER A O 1
ATOM 1503 N N . ASP A 1 194 ? -5.894 2.516 9.285 1.00 94.44 194 ASP A N 1
ATOM 1504 C CA . ASP A 1 194 ? -5.271 1.245 8.940 1.00 94.44 194 ASP A CA 1
ATOM 1505 C C . ASP A 1 194 ? -5.665 0.792 7.535 1.00 94.44 194 ASP A C 1
ATOM 1507 O O . ASP A 1 194 ? -4.842 0.238 6.807 1.00 94.44 194 ASP A O 1
ATOM 1511 N N . ILE A 1 195 ? -6.894 1.107 7.112 1.00 95.44 195 ILE A N 1
ATOM 1512 C CA . ILE A 1 195 ? -7.323 0.940 5.718 1.00 95.44 195 ILE A CA 1
ATOM 1513 C C . ILE A 1 195 ? -6.454 1.804 4.799 1.00 95.44 195 ILE A C 1
ATOM 1515 O O . ILE A 1 195 ? -5.982 1.316 3.773 1.00 95.44 195 ILE A O 1
ATOM 1519 N N . VAL A 1 196 ? -6.212 3.068 5.161 1.00 96.94 196 VAL A N 1
ATOM 1520 C CA . VAL A 1 196 ? -5.366 3.969 4.362 1.00 96.94 196 VAL A CA 1
ATOM 1521 C C . VAL A 1 196 ? -3.941 3.429 4.268 1.00 96.94 196 VAL A C 1
ATOM 1523 O O . VAL A 1 196 ? -3.395 3.370 3.170 1.00 96.94 196 VAL A O 1
ATOM 1526 N N . LEU A 1 197 ? -3.352 2.971 5.376 1.00 97.12 197 LEU A N 1
ATOM 1527 C CA . LEU A 1 197 ? -2.001 2.400 5.377 1.00 97.12 197 LEU A CA 1
ATOM 1528 C C . LEU A 1 197 ? -1.906 1.112 4.553 1.00 97.12 197 LEU A C 1
ATOM 1530 O O . LEU A 1 197 ? -0.932 0.928 3.820 1.00 97.12 197 LEU A O 1
ATOM 1534 N N . ALA A 1 198 ? -2.930 0.258 4.604 1.00 96.88 198 ALA A N 1
ATOM 1535 C CA . ALA A 1 198 ? -3.010 -0.919 3.749 1.00 96.88 198 ALA A CA 1
ATOM 1536 C C . ALA A 1 198 ? -3.069 -0.539 2.259 1.00 96.88 198 ALA A C 1
ATOM 1538 O O . ALA A 1 198 ? -2.354 -1.128 1.447 1.00 96.88 198 ALA A O 1
ATOM 1539 N N . ILE A 1 199 ? -3.848 0.486 1.894 1.00 97.06 199 ILE A N 1
ATOM 1540 C CA . ILE A 1 199 ? -3.887 1.016 0.522 1.00 97.06 199 ILE A CA 1
ATOM 1541 C C . ILE A 1 199 ? -2.519 1.587 0.125 1.00 97.06 199 ILE A C 1
ATOM 1543 O O . ILE A 1 199 ? -2.025 1.263 -0.953 1.00 97.06 199 ILE A O 1
ATOM 1547 N N . CYS A 1 200 ? -1.872 2.380 0.985 1.00 97.69 200 CYS A N 1
ATOM 1548 C CA . CYS A 1 200 ? -0.534 2.918 0.726 1.00 97.69 200 CYS A CA 1
ATOM 1549 C C . CYS A 1 200 ? 0.488 1.802 0.464 1.00 97.69 200 CYS A C 1
ATOM 1551 O O . CYS A 1 200 ? 1.268 1.906 -0.482 1.00 97.69 200 CYS A O 1
ATOM 1553 N N . ALA A 1 201 ? 0.459 0.712 1.240 1.00 97.31 201 ALA A N 1
ATOM 1554 C CA . ALA A 1 201 ? 1.340 -0.439 1.034 1.00 97.31 201 ALA A CA 1
ATOM 1555 C C . ALA A 1 201 ? 1.150 -1.076 -0.354 1.00 97.31 201 ALA A C 1
ATOM 1557 O O . ALA A 1 201 ? 2.133 -1.430 -1.014 1.00 97.31 201 ALA A O 1
ATOM 1558 N N . VAL A 1 202 ? -0.096 -1.182 -0.828 1.00 95.88 202 VAL A N 1
ATOM 1559 C CA . VAL A 1 202 ? -0.416 -1.682 -2.176 1.00 95.88 202 VAL A CA 1
ATOM 1560 C C . VAL A 1 202 ? 0.035 -0.694 -3.256 1.00 95.88 202 VAL A C 1
ATOM 1562 O O . VAL A 1 202 ? 0.661 -1.099 -4.233 1.00 95.88 202 VAL A O 1
ATOM 1565 N N . VAL A 1 203 ? -0.217 0.606 -3.077 1.00 97.00 203 VAL A N 1
ATOM 1566 C CA . VAL A 1 203 ? 0.195 1.661 -4.022 1.00 97.00 203 VAL A CA 1
ATOM 1567 C C . VAL A 1 203 ? 1.714 1.698 -4.199 1.00 97.00 203 VAL A C 1
ATOM 1569 O O . VAL A 1 203 ? 2.199 1.829 -5.323 1.00 97.00 203 VAL A O 1
ATOM 1572 N N . VAL A 1 204 ? 2.477 1.511 -3.118 1.00 95.81 204 VAL A N 1
ATOM 1573 C CA . VAL A 1 204 ? 3.938 1.376 -3.191 1.00 95.81 204 VAL A CA 1
ATOM 1574 C C . VAL A 1 204 ? 4.330 0.186 -4.068 1.00 95.81 204 VAL A C 1
ATOM 1576 O O . VAL A 1 204 ? 5.176 0.338 -4.945 1.00 95.81 204 VAL A O 1
ATOM 1579 N N . ALA A 1 205 ? 3.703 -0.982 -3.901 1.00 93.31 205 ALA A N 1
ATOM 1580 C CA . ALA A 1 205 ? 3.995 -2.141 -4.747 1.00 93.31 205 ALA A CA 1
ATOM 1581 C C . ALA A 1 205 ? 3.651 -1.898 -6.226 1.00 93.31 205 ALA A C 1
ATOM 1583 O O . ALA A 1 205 ? 4.439 -2.273 -7.095 1.00 93.31 205 ALA A O 1
ATOM 1584 N N . LEU A 1 206 ? 2.530 -1.222 -6.511 1.00 92.50 206 LEU A N 1
ATOM 1585 C CA . LEU A 1 206 ? 2.137 -0.838 -7.874 1.00 92.50 206 LEU A CA 1
ATOM 1586 C C . LEU A 1 206 ? 3.172 0.060 -8.559 1.00 92.50 206 LEU A C 1
ATOM 1588 O O . LEU A 1 206 ? 3.312 -0.003 -9.776 1.00 92.50 206 LEU A O 1
ATOM 1592 N N . TYR A 1 207 ? 3.900 0.875 -7.796 1.00 92.25 207 TYR A N 1
ATOM 1593 C CA . TYR A 1 207 ? 5.004 1.682 -8.313 1.00 92.25 207 TYR A CA 1
ATOM 1594 C C . TYR A 1 207 ? 6.302 0.879 -8.450 1.00 92.25 207 TYR A C 1
ATOM 1596 O O . TYR A 1 207 ? 6.967 0.938 -9.485 1.00 92.25 207 TYR A O 1
ATOM 1604 N N . LEU A 1 208 ? 6.673 0.115 -7.419 1.00 90.56 208 LEU A N 1
ATOM 1605 C CA . LEU A 1 208 ? 7.951 -0.594 -7.396 1.00 90.56 208 LEU A CA 1
ATOM 1606 C C . LEU A 1 208 ? 8.019 -1.693 -8.463 1.00 90.56 208 LEU A C 1
ATOM 1608 O O . LEU A 1 208 ? 9.051 -1.815 -9.116 1.00 90.56 208 LEU A O 1
ATOM 1612 N N . LEU A 1 209 ? 6.943 -2.456 -8.687 1.00 87.88 209 LEU A N 1
ATOM 1613 C CA . LEU A 1 209 ? 6.953 -3.583 -9.629 1.00 87.88 209 LEU A CA 1
ATOM 1614 C C . LEU A 1 209 ? 7.319 -3.166 -11.073 1.00 87.88 209 LEU A C 1
ATOM 1616 O O . LEU A 1 209 ? 8.283 -3.713 -11.618 1.00 87.88 209 LEU A O 1
ATOM 1620 N N . PRO A 1 210 ? 6.637 -2.191 -11.714 1.00 86.19 210 PRO A N 1
ATOM 1621 C CA . PRO A 1 210 ? 6.990 -1.767 -13.068 1.00 86.19 210 PRO A CA 1
ATOM 1622 C C . PRO A 1 210 ? 8.348 -1.069 -13.131 1.00 86.19 210 PRO A C 1
ATOM 1624 O O . PRO A 1 210 ? 9.124 -1.322 -14.049 1.00 86.19 210 PRO A O 1
ATOM 1627 N N . VAL A 1 211 ? 8.656 -0.206 -12.157 1.00 84.44 211 VAL A N 1
ATOM 1628 C CA . VAL A 1 211 ? 9.879 0.609 -12.174 1.00 84.44 211 VAL A CA 1
ATOM 1629 C C . VAL A 1 211 ? 11.125 -0.255 -11.993 1.00 84.44 211 VAL A C 1
ATOM 1631 O O . VAL A 1 211 ? 12.094 -0.083 -12.731 1.00 84.44 211 VAL A O 1
ATOM 1634 N N . TYR A 1 212 ? 11.116 -1.223 -11.073 1.00 79.81 212 TYR A N 1
ATOM 1635 C CA . TYR A 1 212 ? 12.253 -2.134 -10.883 1.00 79.81 212 TYR A CA 1
ATOM 1636 C C . TYR A 1 212 ? 12.391 -3.175 -11.997 1.00 79.81 212 TYR A C 1
ATOM 1638 O O . TYR A 1 212 ? 13.473 -3.722 -12.182 1.00 79.81 212 TYR A O 1
ATOM 1646 N N . SER A 1 213 ? 11.351 -3.379 -12.807 1.00 76.75 213 SER A N 1
ATOM 1647 C CA . SER A 1 213 ? 11.445 -4.189 -14.026 1.00 76.75 213 SER A CA 1
ATOM 1648 C C . SER A 1 213 ? 12.191 -3.473 -15.174 1.00 76.75 213 SER A C 1
ATOM 1650 O O . SER A 1 213 ? 12.427 -4.080 -16.217 1.00 76.75 213 SER A O 1
ATOM 1652 N N . THR A 1 214 ? 12.592 -2.202 -15.008 1.00 76.44 214 THR A N 1
ATOM 1653 C CA . THR A 1 214 ? 13.335 -1.420 -16.019 1.00 76.44 214 THR A CA 1
ATOM 1654 C C . THR A 1 214 ? 14.863 -1.559 -15.914 1.00 76.44 214 THR A C 1
ATOM 1656 O O . THR A 1 214 ? 15.416 -1.923 -14.873 1.00 76.44 214 THR A O 1
ATOM 1659 N N . ALA A 1 215 ? 15.572 -1.237 -17.005 1.00 58.91 215 ALA A N 1
ATOM 1660 C CA . ALA A 1 215 ? 17.020 -1.439 -17.163 1.00 58.91 215 ALA A CA 1
ATOM 1661 C C . ALA A 1 215 ? 17.878 -0.789 -16.061 1.00 58.91 215 ALA A C 1
ATOM 1663 O O . ALA A 1 215 ? 18.938 -1.298 -15.709 1.00 58.91 215 ALA A O 1
ATOM 1664 N N . ALA A 1 216 ? 17.421 0.336 -15.504 1.00 52.22 216 ALA A N 1
ATOM 1665 C CA . ALA A 1 216 ? 18.228 1.189 -14.633 1.00 52.22 216 ALA A CA 1
ATOM 1666 C C . ALA A 1 216 ? 18.409 0.657 -13.198 1.00 52.22 216 ALA A C 1
ATOM 1668 O O . ALA A 1 216 ? 19.220 1.211 -12.456 1.00 52.22 216 ALA A O 1
ATOM 1669 N N . ARG A 1 217 ? 17.680 -0.391 -12.778 1.00 52.28 217 ARG A N 1
ATOM 1670 C CA . ARG A 1 217 ? 17.799 -0.944 -11.410 1.00 52.28 217 ARG A CA 1
ATOM 1671 C C . ARG A 1 217 ? 18.084 -2.442 -11.317 1.00 52.28 217 ARG A C 1
ATOM 1673 O O . ARG A 1 217 ? 18.576 -2.868 -10.277 1.00 52.28 217 ARG A O 1
ATOM 1680 N N . ASN A 1 218 ? 17.935 -3.205 -12.402 1.00 48.25 218 ASN A N 1
ATOM 1681 C CA . ASN A 1 218 ? 18.435 -4.588 -12.479 1.00 48.25 218 ASN A CA 1
ATOM 1682 C C . ASN A 1 218 ? 19.970 -4.683 -12.634 1.00 48.25 218 ASN A C 1
ATOM 1684 O O . ASN A 1 218 ? 20.530 -5.776 -12.628 1.00 48.25 218 ASN A O 1
ATOM 1688 N N . SER A 1 219 ? 20.670 -3.547 -12.748 1.00 46.16 219 SER A N 1
ATOM 1689 C CA . SER A 1 219 ? 22.130 -3.465 -12.888 1.00 46.16 219 SER A CA 1
ATOM 1690 C C . SER A 1 219 ? 22.864 -2.987 -11.632 1.00 46.16 219 SER A C 1
ATOM 1692 O O . SER A 1 219 ? 24.068 -2.736 -11.695 1.00 46.16 219 SER A O 1
ATOM 1694 N N . VAL A 1 220 ? 22.193 -2.832 -10.483 1.00 39.66 220 VAL A N 1
ATOM 1695 C CA . VAL A 1 220 ? 22.893 -2.502 -9.228 1.00 39.66 220 VAL A CA 1
ATOM 1696 C C . VAL A 1 220 ? 23.586 -3.771 -8.719 1.00 39.66 220 VAL A C 1
ATOM 1698 O O . VAL A 1 220 ? 23.054 -4.504 -7.893 1.00 39.66 220 VAL A O 1
ATOM 1701 N N . GLY A 1 221 ? 24.751 -4.068 -9.300 1.00 45.03 221 GLY A N 1
ATOM 1702 C CA . GLY A 1 221 ? 25.565 -5.255 -9.016 1.00 45.03 221 GLY A CA 1
ATOM 1703 C C . GLY A 1 221 ? 26.205 -5.917 -10.244 1.00 45.03 221 GLY A C 1
ATOM 1704 O O . GLY A 1 221 ? 27.095 -6.745 -10.079 1.00 45.03 221 GLY A O 1
ATOM 1705 N N . THR A 1 222 ? 25.818 -5.548 -11.470 1.00 46.47 222 THR A N 1
ATOM 1706 C CA . THR A 1 222 ? 26.448 -6.039 -12.708 1.00 46.47 222 THR A CA 1
ATOM 1707 C C . THR A 1 222 ? 26.968 -4.873 -13.546 1.00 46.47 222 THR A C 1
ATOM 1709 O O . THR A 1 222 ? 26.379 -3.796 -13.603 1.00 46.47 222 THR A O 1
ATOM 1712 N N . SER A 1 223 ? 28.109 -5.077 -14.204 1.00 40.62 223 SER A N 1
ATOM 1713 C CA . SER A 1 223 ? 28.908 -4.074 -14.929 1.00 40.62 223 SER A CA 1
ATOM 1714 C C . SER A 1 223 ? 28.236 -3.440 -16.161 1.00 40.62 223 SER A C 1
ATOM 1716 O O . SER A 1 223 ? 28.892 -2.721 -16.916 1.00 40.62 223 SER A O 1
ATOM 1718 N N . PHE A 1 224 ? 26.931 -3.640 -16.361 1.00 38.78 224 PHE A N 1
ATOM 1719 C CA . PHE A 1 224 ? 26.191 -3.154 -17.527 1.00 38.78 224 PHE A CA 1
ATOM 1720 C C . PHE A 1 224 ? 26.260 -1.625 -17.684 1.00 38.78 224 PHE A C 1
ATOM 1722 O O . PHE A 1 224 ? 26.400 -1.129 -18.800 1.00 38.78 224 PHE A O 1
ATOM 1729 N N . VAL A 1 225 ? 26.283 -0.872 -16.577 1.00 38.06 225 VAL A N 1
ATOM 1730 C CA . VAL A 1 225 ? 26.379 0.601 -16.601 1.00 38.06 225 VAL A CA 1
ATOM 1731 C C . VAL A 1 225 ? 27.774 1.101 -17.000 1.00 38.06 225 VAL A C 1
ATOM 1733 O O . VAL A 1 225 ? 27.882 2.142 -17.644 1.00 38.06 225 VAL A O 1
ATOM 1736 N N . LEU A 1 226 ? 28.849 0.361 -16.700 1.00 37.62 226 LEU A N 1
ATOM 1737 C CA . LEU A 1 226 ? 30.211 0.820 -17.010 1.00 37.62 226 LEU A CA 1
ATOM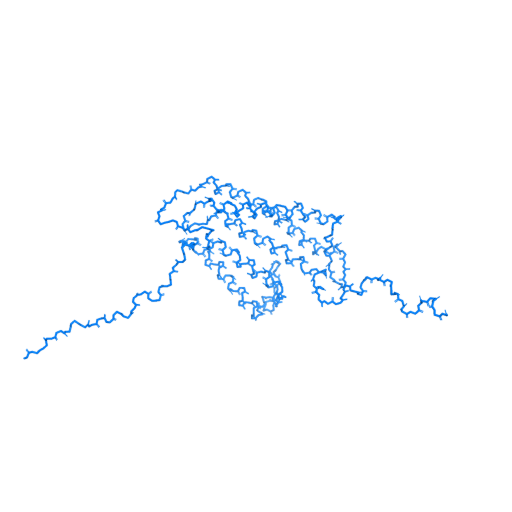 1738 C C . LEU A 1 226 ? 30.543 0.757 -18.510 1.00 37.62 226 LEU A C 1
ATOM 1740 O O . LEU A 1 226 ? 31.432 1.468 -18.967 1.00 37.62 226 LEU A O 1
ATOM 1744 N N . SER A 1 227 ? 29.849 -0.092 -19.273 1.00 42.38 227 SER A N 1
ATOM 1745 C CA . SER A 1 227 ? 30.105 -0.277 -20.711 1.00 42.38 227 SER A CA 1
ATOM 1746 C C . SER A 1 227 ? 29.324 0.682 -21.617 1.00 42.38 227 SER A C 1
ATOM 1748 O O . SER A 1 227 ? 29.725 0.905 -22.757 1.00 42.38 227 SER A O 1
ATOM 1750 N N . ALA A 1 228 ? 28.230 1.265 -21.112 1.00 41.50 228 ALA A N 1
ATOM 1751 C CA . ALA A 1 228 ? 27.325 2.119 -21.882 1.00 41.50 228 ALA A CA 1
ATOM 1752 C C . ALA A 1 228 ? 27.690 3.614 -21.833 1.00 41.50 228 ALA A C 1
ATOM 1754 O O . ALA A 1 228 ? 27.145 4.401 -22.606 1.00 41.50 228 ALA A O 1
ATOM 1755 N N . TRP A 1 229 ? 28.611 4.018 -20.951 1.00 32.59 229 TRP A N 1
ATOM 1756 C CA . TRP A 1 229 ? 29.110 5.390 -20.885 1.00 32.59 229 TRP A CA 1
ATOM 1757 C C . TRP A 1 229 ? 30.514 5.463 -21.495 1.00 32.59 229 TRP A C 1
ATOM 1759 O O . TRP A 1 229 ? 31.426 4.806 -20.984 1.00 32.59 229 TRP A O 1
ATOM 1769 N N . PRO A 1 230 ? 30.751 6.258 -22.554 1.00 38.91 230 PRO A N 1
ATOM 1770 C CA . PRO A 1 230 ? 32.094 6.485 -23.057 1.00 38.91 230 PRO A CA 1
ATOM 1771 C C . PRO A 1 230 ? 32.808 7.433 -22.089 1.00 38.91 230 PRO A C 1
ATOM 1773 O O . PRO A 1 230 ? 32.927 8.631 -22.332 1.00 38.91 230 PRO A O 1
ATOM 1776 N N . LEU A 1 231 ? 33.281 6.913 -20.955 1.00 48.22 231 LEU A N 1
ATOM 1777 C CA . LEU A 1 231 ? 34.328 7.610 -20.221 1.00 48.22 231 LEU A CA 1
ATOM 1778 C C . LEU A 1 231 ? 35.571 7.620 -21.121 1.00 48.22 231 LEU A C 1
ATOM 1780 O O . LEU A 1 231 ? 35.951 6.561 -21.637 1.00 48.22 231 LEU A O 1
ATOM 1784 N N . PRO A 1 232 ? 36.218 8.778 -21.336 1.00 41.56 232 PRO A N 1
ATOM 1785 C CA . PRO A 1 232 ? 37.470 8.818 -22.068 1.00 41.56 232 PRO A CA 1
ATOM 1786 C C . PRO A 1 232 ? 38.473 7.961 -21.295 1.00 41.56 232 PRO A C 1
ATOM 1788 O O . PRO A 1 232 ? 38.890 8.315 -20.191 1.00 41.56 232 PRO A O 1
ATOM 1791 N N . ARG A 1 233 ? 38.836 6.799 -21.853 1.00 44.66 233 ARG A N 1
ATOM 1792 C CA . ARG A 1 233 ? 39.940 5.997 -21.326 1.00 44.66 233 ARG A CA 1
ATOM 1793 C C . ARG A 1 233 ? 41.184 6.872 -21.417 1.00 44.66 233 ARG A C 1
ATOM 1795 O O . ARG A 1 233 ? 41.749 7.017 -22.499 1.00 44.66 233 ARG A O 1
ATOM 1802 N N . ARG A 1 234 ? 41.627 7.453 -20.299 1.00 47.00 234 ARG A N 1
ATOM 1803 C CA . ARG A 1 234 ? 43.022 7.881 -20.191 1.00 47.00 234 ARG A CA 1
ATOM 1804 C C . ARG A 1 234 ? 43.859 6.624 -20.387 1.00 47.00 234 ARG A C 1
ATOM 1806 O O . ARG A 1 234 ? 43.828 5.724 -19.550 1.00 47.00 234 ARG A O 1
ATOM 1813 N N . ARG A 1 235 ? 44.549 6.535 -21.524 1.00 47.31 235 ARG A N 1
ATOM 1814 C CA . ARG A 1 235 ? 45.642 5.584 -21.693 1.00 47.31 235 ARG A CA 1
ATOM 1815 C C . ARG A 1 235 ? 46.688 5.941 -20.639 1.00 47.31 235 ARG A C 1
ATOM 1817 O O . ARG A 1 235 ? 47.177 7.065 -20.619 1.00 47.31 235 ARG A O 1
ATOM 1824 N N . LEU A 1 236 ? 46.987 5.005 -19.741 1.00 47.38 236 LEU A N 1
ATOM 1825 C CA . LEU A 1 236 ? 48.232 5.034 -18.979 1.00 47.38 236 LEU A CA 1
ATOM 1826 C C . LEU A 1 236 ? 49.364 4.935 -20.008 1.00 47.38 236 LEU A C 1
ATOM 1828 O O . LEU A 1 236 ? 49.591 3.862 -20.559 1.00 47.38 236 LEU A O 1
ATOM 1832 N N . GLY A 1 237 ? 49.975 6.068 -20.348 1.00 51.12 237 GLY A N 1
ATOM 1833 C CA . GLY A 1 237 ? 51.018 6.139 -21.372 1.00 51.12 237 GLY A CA 1
ATOM 1834 C C . GLY A 1 237 ? 51.420 7.552 -21.795 1.00 51.12 237 GLY A C 1
ATOM 1835 O O . GLY A 1 237 ? 52.544 7.723 -22.242 1.00 51.12 237 GLY A O 1
ATOM 1836 N N . ASP A 1 238 ? 50.568 8.562 -21.595 1.00 49.50 238 ASP A N 1
ATOM 1837 C CA . ASP A 1 238 ? 50.876 9.944 -21.992 1.00 49.50 238 ASP A CA 1
ATOM 1838 C C . ASP A 1 238 ? 51.191 10.821 -20.763 1.00 49.50 238 ASP A C 1
ATOM 1840 O O . ASP A 1 238 ? 50.407 11.700 -20.398 1.00 49.50 238 ASP A O 1
ATOM 1844 N N . ASP A 1 239 ? 52.321 10.565 -20.095 1.00 51.16 239 ASP A N 1
ATOM 1845 C CA . ASP A 1 239 ? 52.938 11.533 -19.173 1.00 51.16 239 ASP A CA 1
ATOM 1846 C C . ASP A 1 239 ? 54.233 12.075 -19.807 1.00 51.16 239 ASP A C 1
ATOM 1848 O O . ASP A 1 239 ? 55.199 11.324 -19.939 1.00 51.16 239 ASP A O 1
ATOM 1852 N N . PRO A 1 240 ? 54.289 13.349 -20.238 1.00 55.25 240 PRO A N 1
ATOM 1853 C CA . PRO A 1 240 ? 55.460 13.927 -20.895 1.00 55.25 240 PRO A CA 1
ATOM 1854 C C . PRO A 1 240 ? 56.502 14.456 -19.889 1.00 55.25 240 PRO A C 1
ATOM 1856 O O . PRO A 1 240 ? 57.095 15.509 -20.112 1.00 55.25 240 PRO A O 1
ATOM 1859 N N . ARG A 1 241 ? 56.703 13.785 -18.747 1.00 53.59 241 ARG A N 1
ATOM 1860 C CA . ARG A 1 241 ? 57.666 14.205 -17.709 1.00 53.59 241 ARG A CA 1
ATOM 1861 C C . ARG A 1 241 ? 58.509 13.052 -17.165 1.00 53.59 241 ARG A C 1
ATOM 1863 O O . ARG A 1 241 ? 58.612 12.871 -15.953 1.00 53.59 241 ARG A O 1
ATOM 1870 N N . ALA A 1 242 ? 59.124 12.295 -18.064 1.00 47.78 242 ALA A N 1
ATOM 1871 C CA . ALA A 1 242 ? 60.170 11.338 -17.722 1.00 47.78 242 ALA A CA 1
ATOM 1872 C C . ALA A 1 242 ? 61.435 11.608 -18.550 1.00 47.78 242 ALA A C 1
ATOM 1874 O O . ALA A 1 242 ? 61.889 10.735 -19.286 1.00 47.78 242 ALA A O 1
ATOM 1875 N N . ASP A 1 243 ? 61.981 12.811 -18.364 1.00 44.53 243 ASP A N 1
ATOM 1876 C CA . ASP A 1 243 ? 63.353 13.196 -18.700 1.00 44.53 243 ASP A CA 1
ATOM 1877 C C . ASP A 1 243 ? 63.973 13.834 -17.445 1.00 44.53 243 ASP A C 1
ATOM 1879 O O . ASP A 1 243 ? 63.357 14.791 -16.910 1.00 44.53 243 ASP A O 1
#

Secondary structure (DSSP, 8-state):
--------------TTSS-PPPPTTB----HHHHHHHHHHHHHHHHHHHHHHTT--HHHHH----TTSPPSSPPHHHHHHHHHHHHHHHHHHHB-SSPPPSS-----HHHHHHHHHTHHHHHHHHHHHHHHHHHHHTS-S-EETTEE-----TTSHHHHHIIIIIIHHHHHHHHHHHHHHTT----TTS--HHHHHHHHHHHHHHHHHHHHHTSTTTTTTTSTHHHHHS------TT------

Sequence (243 aa):
MTQAQETADQVVLAEGVDEEPVERNRRLFTNKSYLFVAAIATLYALTHMIALNGVSIRDWTGINIPLLPTFPMETWNFRIVHVSGALALGFLLFAARLFPDTERPETRMLSLAGLGLILPALVAGYMALSFAVKINSGTLPQMGGLSTWAAFPGTEIYNQEVTWFGIPLLIATFGAIVLGWFENTHRHRFAASDIVLAICAVVVALYLLPVYSTAARNSVGTSFVLSAWPLPRRRLGDDPRAD

Radius of gyration: 27.15 Å; chains: 1; bounding box: 82×70×82 Å

Foldseek 3Di:
DDDDDPPPCPPPPDDCPPPDDDDQFFFDADDPLVVVLVVLVVVLVVLVVCQVVQPAPCVVPVDDDPPDDGPVDDPVLSVLCNVLSVLLSCLQGGAPDGDDPDDDDFPVVLLVVLLVLVVLLVQLLVLLVVVLVVLVVPPADAAPNFHADPQDPPDPSVVCCVPRNNPSLCCSLVVLSVSSVVGDDDSNDRRSSSNSSSSSSVSVSSNCNSNCSGPPNVCPPPCSVVVPDPDPPPPPPPDPPDD

Organism: Roseovarius nubinhibens (strain ATCC BAA-591 / DSM 15170 / ISM) (NCBI:txid89187)

pLDDT: mean 79.27, std 17.8, range [32.59, 97.81]